Protein AF-A0A1Z5J9U9-F1 (afdb_monomer)

Nearest PDB structures (foldseek):
  8eat-assembly1_o  TM=3.155E-01  e=7.086E+00  Saccharomyces cerevisiae

Radius of gyration: 25.16 Å; Cα contacts (8 Å, |Δi|>4): 214; chains: 1; bounding box: 73×65×60 Å

Foldseek 3Di:
DDDDDDDDPDPPPVVQPPLQVVVQCPQVVHQDPVNVVLVVLVVVCVPVVNVVVLVVLVVLLVVLVVVLVCLVVVVDPPDPPDSDDPVSQVSNLVSVLSNLVSLLVLLVSQVSLLVLLLCQLVVVPPVPADLDQQADSRNHGHFADLLSNQDSVLNNLLSVLSVQLNVLSVQLNVLCVVQVGSVSCPDPPNVVSNVVSVVSNVVSNVVSVVSVVVRSVVVCVVPPPRYDDDPVVVVVVVVVVVCCVPVNPPPPVVVCVVVVVVVVVVPPDPVVPPPVPDDSNPDPDPPCPVSND

Sequence (293 aa):
MTQPPEEPETLSSEIASQDDGDSFNKLIPPVSRGEQFRDALLRHLDHPFFQILGIVVIFLVIIDGAFFFFLLVGWHGMCQPRMDCEPRNWWYNASIQILNVLFTYMALVSMPWRSTHFLHITKASCPYRRNAVGHDLYGIPVTNDAWFHIPLPKRLGIILLLLLNCVTQFANQITRIVYHSFEQQNTVPGNIWTNVFFAASFVAAGMAGAWLAYEVHLLRRAHPGQFGPGPKEICYQMYDDYLARYFGERTHPEILDVQEENRARRNSIDPTRDPERRSILPVERTSMRMFAM

pLDDT: mean 81.4, std 20.06, range [31.86, 98.44]

Structure (mmCIF, N/CA/C/O backbone):
data_AF-A0A1Z5J9U9-F1
#
_entry.id   AF-A0A1Z5J9U9-F1
#
loop_
_atom_site.group_PDB
_atom_site.id
_atom_site.type_symbol
_atom_site.label_atom_id
_atom_site.label_alt_id
_atom_site.label_comp_id
_atom_site.label_asym_id
_atom_site.label_entity_id
_atom_site.label_seq_id
_atom_site.pdbx_PDB_ins_code
_atom_site.Cartn_x
_atom_site.Cartn_y
_atom_site.Cartn_z
_atom_site.occupancy
_atom_site.B_iso_or_equiv
_atom_site.auth_seq_id
_atom_site.auth_comp_id
_atom_site.auth_asym_id
_atom_site.auth_atom_id
_atom_site.pdbx_PDB_model_num
ATOM 1 N N . MET A 1 1 ? -44.156 -49.699 13.878 1.00 46.62 1 MET A N 1
ATOM 2 C CA . MET A 1 1 ? -43.984 -48.580 12.930 1.00 46.62 1 MET A CA 1
ATOM 3 C C . MET A 1 1 ? -43.632 -47.362 13.758 1.00 46.62 1 MET A C 1
ATOM 5 O O . MET A 1 1 ? -44.509 -46.772 14.367 1.00 46.62 1 MET A O 1
ATOM 9 N N . THR A 1 2 ? -42.339 -47.107 13.912 1.00 48.31 2 THR A N 1
ATOM 10 C CA . THR A 1 2 ? -41.783 -46.008 14.706 1.00 48.31 2 THR A CA 1
ATOM 11 C C . THR A 1 2 ? -41.521 -44.837 13.769 1.00 48.31 2 THR A C 1
ATOM 13 O O . THR A 1 2 ? -40.760 -44.970 12.814 1.00 48.31 2 THR A O 1
ATOM 16 N N . GLN A 1 3 ? -42.216 -43.727 14.006 1.00 47.56 3 GLN A N 1
ATOM 17 C CA . GLN A 1 3 ? -42.024 -42.470 13.287 1.00 47.56 3 GLN A CA 1
ATOM 18 C C . GLN A 1 3 ? -40.630 -41.905 13.620 1.00 47.56 3 GLN A C 1
ATOM 20 O O . GLN A 1 3 ? -40.249 -41.935 14.794 1.00 47.56 3 GLN A O 1
ATOM 25 N N . PRO A 1 4 ? -39.851 -41.433 12.631 1.00 55.38 4 PRO A N 1
ATOM 26 C CA . PRO A 1 4 ? -38.593 -40.746 12.898 1.00 55.38 4 PRO A CA 1
ATOM 27 C C . PRO A 1 4 ? -38.864 -39.360 13.515 1.00 55.38 4 PRO A C 1
ATOM 29 O O . PRO A 1 4 ? -39.920 -38.781 13.250 1.00 55.38 4 PRO A O 1
ATOM 32 N N . PRO A 1 5 ? -37.946 -38.837 14.348 1.00 56.75 5 PRO A N 1
ATOM 33 C CA . PRO A 1 5 ? -38.095 -37.525 14.967 1.00 56.75 5 PRO A CA 1
ATOM 34 C C . PRO A 1 5 ? -37.973 -36.416 13.915 1.00 56.75 5 PRO A C 1
ATOM 36 O O . PRO A 1 5 ? -37.074 -36.453 13.077 1.00 56.75 5 PRO A O 1
ATOM 39 N N . GLU A 1 6 ? -38.886 -35.445 13.972 1.00 59.69 6 GLU A N 1
ATOM 40 C CA . GLU A 1 6 ? -38.830 -34.211 13.185 1.00 59.69 6 GLU A CA 1
ATOM 41 C C . GLU A 1 6 ? -37.577 -33.409 13.563 1.00 59.69 6 GLU A C 1
ATOM 43 O O . GLU A 1 6 ? -37.343 -33.105 14.736 1.00 59.69 6 GLU A O 1
ATOM 48 N N . GLU A 1 7 ? -36.754 -33.089 12.563 1.00 52.56 7 GLU A N 1
ATOM 49 C CA . GLU A 1 7 ? -35.646 -32.149 12.712 1.00 52.56 7 GLU A CA 1
ATOM 50 C C . GLU A 1 7 ? -36.205 -30.729 12.903 1.00 52.56 7 GLU A C 1
ATOM 52 O O . GLU A 1 7 ? -37.101 -30.325 12.158 1.00 52.56 7 GLU A O 1
ATOM 57 N N . PRO A 1 8 ? -35.702 -29.948 13.877 1.00 52.97 8 PRO A N 1
ATOM 58 C CA . PRO A 1 8 ? -36.160 -28.584 14.080 1.00 52.97 8 PRO A CA 1
ATOM 59 C C . PRO A 1 8 ? -35.753 -27.710 12.891 1.00 52.97 8 PRO A C 1
ATOM 61 O O . PRO A 1 8 ? -34.567 -27.508 12.620 1.00 52.97 8 PRO A O 1
ATOM 64 N N . GLU A 1 9 ? -36.765 -27.180 12.203 1.00 51.38 9 GLU A N 1
ATOM 65 C CA . GLU A 1 9 ? -36.615 -26.190 11.147 1.00 51.38 9 GLU A CA 1
ATOM 66 C C . GLU A 1 9 ? -35.783 -24.996 11.638 1.00 51.38 9 GLU A C 1
ATOM 68 O O . GLU A 1 9 ? -36.065 -24.336 12.639 1.00 51.38 9 GLU A O 1
ATOM 73 N N . THR A 1 10 ? -34.720 -24.760 10.883 1.00 48.25 10 THR A N 1
ATOM 74 C CA . THR A 1 10 ? -33.833 -23.601 10.806 1.00 48.25 10 THR A CA 1
ATOM 75 C C . THR A 1 10 ? -34.474 -22.250 11.174 1.00 48.25 10 THR A C 1
ATOM 77 O O . THR A 1 10 ? -34.821 -21.463 10.300 1.00 48.25 10 THR A O 1
ATOM 80 N N . LEU A 1 11 ? -34.520 -21.923 12.469 1.00 42.97 11 LEU A N 1
ATOM 81 C CA . LEU A 1 11 ? -34.828 -20.583 13.005 1.00 42.97 11 LEU A CA 1
ATOM 82 C C . LEU A 1 11 ? -33.557 -19.724 13.210 1.00 42.97 11 LEU A C 1
ATOM 84 O O . LEU A 1 11 ? -33.525 -18.796 14.015 1.00 42.97 11 LEU A O 1
ATOM 88 N N . SER A 1 12 ? -32.461 -20.067 12.531 1.00 48.00 12 SER A N 1
ATOM 89 C CA . SER A 1 12 ? -31.137 -19.467 12.769 1.00 48.00 12 SER A CA 1
ATOM 90 C C . SER A 1 12 ? -30.736 -18.429 11.719 1.00 48.00 12 SER A C 1
ATOM 92 O O . SER A 1 12 ? -29.758 -17.712 11.924 1.00 48.00 12 SER A O 1
ATOM 94 N N . SER A 1 13 ? -31.452 -18.350 10.593 1.00 44.41 13 SER A N 1
ATOM 95 C CA . SER A 1 13 ? -31.041 -17.554 9.427 1.00 44.41 13 SER A CA 1
ATOM 96 C C . SER A 1 13 ? -31.733 -16.189 9.316 1.00 44.41 13 SER A C 1
ATOM 98 O O . SER A 1 13 ? -31.141 -15.278 8.746 1.00 44.41 13 SER A O 1
ATOM 100 N N . GLU A 1 14 ? -32.912 -15.986 9.915 1.00 39.22 14 GLU A N 1
ATOM 101 C CA . GLU A 1 14 ? -33.634 -14.698 9.838 1.00 39.22 14 GLU A CA 1
ATOM 102 C C . GLU A 1 14 ? -33.242 -13.671 10.916 1.00 39.22 14 GLU A C 1
ATOM 104 O O . GLU A 1 14 ? -33.473 -12.477 10.743 1.00 39.22 14 GLU A O 1
ATOM 109 N N . ILE A 1 15 ? -32.573 -14.077 12.001 1.00 42.94 15 ILE A N 1
ATOM 110 C CA . ILE A 1 15 ? -32.187 -13.155 13.093 1.00 42.94 15 ILE A CA 1
ATOM 111 C C . ILE A 1 15 ? -30.864 -12.416 12.787 1.00 42.94 15 ILE A C 1
ATOM 113 O O . ILE A 1 15 ? -30.511 -11.444 13.449 1.00 42.94 15 ILE A O 1
ATOM 117 N N . ALA A 1 16 ? -30.116 -12.831 11.762 1.00 40.94 16 ALA A N 1
ATOM 118 C CA . ALA A 1 16 ? -28.786 -12.290 11.467 1.00 40.94 16 ALA A CA 1
ATOM 119 C C . ALA A 1 16 ? -28.770 -11.095 10.491 1.00 40.94 16 ALA A C 1
ATOM 121 O O . ALA A 1 16 ? -27.694 -10.662 10.105 1.00 40.94 16 ALA A O 1
ATOM 122 N N . SER A 1 17 ? -29.908 -10.533 10.076 1.00 45.28 17 SER A N 1
ATOM 123 C CA . SER A 1 17 ? -29.911 -9.378 9.153 1.00 45.28 17 SER A CA 1
ATOM 124 C C . SER A 1 17 ? -30.697 -8.159 9.637 1.00 45.28 17 SER A C 1
ATOM 126 O O . SER A 1 17 ? -30.752 -7.159 8.923 1.00 45.28 17 SER A O 1
ATOM 128 N N . GLN A 1 18 ? -31.308 -8.216 10.825 1.00 37.81 18 GLN A N 1
ATOM 129 C CA . GLN A 1 18 ? -32.211 -7.163 11.309 1.00 37.81 18 GLN A CA 1
ATOM 130 C C . GLN A 1 18 ? -31.589 -6.181 12.319 1.00 37.81 18 GLN A C 1
ATOM 132 O O . GLN A 1 18 ? -32.159 -5.112 12.522 1.00 37.81 18 GLN A O 1
ATOM 137 N N . ASP A 1 19 ? -30.424 -6.480 12.904 1.00 48.09 19 ASP A N 1
ATOM 138 C CA . ASP A 1 19 ? -29.864 -5.686 14.018 1.00 48.09 19 ASP A CA 1
ATOM 139 C C . ASP A 1 19 ? -28.877 -4.574 13.580 1.00 48.09 19 ASP A C 1
ATOM 141 O O . ASP A 1 19 ? -28.672 -3.577 14.275 1.00 48.09 19 ASP A O 1
ATOM 145 N N . ASP A 1 20 ? -28.315 -4.663 12.370 1.00 51.44 20 ASP A N 1
ATOM 146 C CA . ASP A 1 20 ? -27.278 -3.718 11.923 1.00 51.44 20 ASP A CA 1
ATOM 147 C C . ASP A 1 20 ? -27.841 -2.338 11.571 1.00 51.44 20 ASP A C 1
ATOM 149 O O . ASP A 1 20 ? -27.257 -1.305 11.901 1.00 51.44 20 ASP A O 1
ATOM 153 N N . GLY A 1 21 ? -28.992 -2.299 10.894 1.00 50.31 21 GLY A N 1
ATOM 154 C CA . GLY A 1 21 ? -29.603 -1.046 10.442 1.00 50.31 21 GLY A CA 1
ATOM 155 C C . GLY A 1 21 ? -30.108 -0.177 11.596 1.00 50.31 21 GLY A C 1
ATOM 156 O O . GLY A 1 21 ? -30.059 1.053 11.522 1.00 50.31 21 GLY A O 1
ATOM 157 N N . ASP A 1 22 ? -30.547 -0.810 12.683 1.00 52.06 22 ASP A N 1
ATOM 158 C CA . ASP A 1 22 ? -31.142 -0.129 13.831 1.00 52.06 22 ASP A CA 1
ATOM 159 C C . ASP A 1 22 ? -30.076 0.467 14.772 1.00 52.06 22 ASP A C 1
ATOM 161 O O . ASP A 1 22 ? -30.309 1.481 15.433 1.00 52.06 22 ASP A O 1
ATOM 165 N N . SER A 1 23 ? -28.867 -0.103 14.770 1.00 58.62 23 SER A N 1
ATOM 166 C CA . SER A 1 23 ? -27.680 0.392 15.482 1.00 58.62 23 SER A CA 1
ATOM 167 C C . SER A 1 23 ? -27.125 1.699 14.894 1.00 58.62 23 SER A C 1
ATOM 169 O O . SER A 1 23 ? -26.906 2.671 15.623 1.00 58.62 23 SER A O 1
ATOM 171 N N . PHE A 1 24 ? -26.970 1.790 13.565 1.00 59.03 24 PHE A N 1
ATOM 172 C CA . PHE A 1 24 ? -26.433 3.001 12.919 1.00 59.03 24 PHE A CA 1
ATOM 173 C C . PHE A 1 24 ? -27.387 4.199 12.980 1.00 59.03 24 PHE A C 1
ATOM 175 O O . PHE A 1 24 ? -26.931 5.339 13.095 1.00 59.03 24 PHE A O 1
ATOM 182 N N . ASN A 1 25 ? -28.701 3.957 12.958 1.0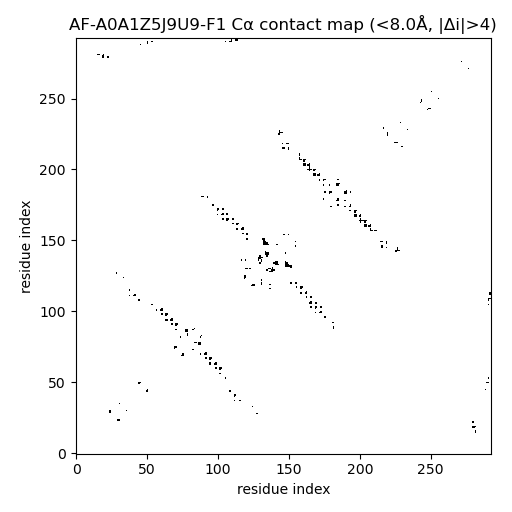0 59.09 25 ASN A N 1
ATOM 183 C CA . ASN A 1 25 ? -29.714 5.007 13.110 1.00 59.09 25 ASN A CA 1
ATOM 184 C C . ASN A 1 25 ? -29.755 5.602 14.529 1.00 59.09 25 ASN A C 1
ATOM 186 O O . ASN A 1 25 ? -30.278 6.700 14.713 1.00 59.09 25 ASN A O 1
ATOM 190 N N . LYS A 1 26 ? -29.164 4.921 15.521 1.00 69.94 26 LYS A N 1
ATOM 191 C CA . LYS A 1 26 ? -29.042 5.395 16.911 1.00 69.94 26 LYS A CA 1
ATOM 192 C C . LYS A 1 26 ? -27.764 6.202 17.167 1.00 69.94 26 LYS A C 1
ATOM 194 O O . LYS A 1 26 ? -27.598 6.734 18.264 1.00 69.94 26 LYS A O 1
ATOM 199 N N . LEU A 1 27 ? -26.863 6.328 16.186 1.00 78.19 27 LEU A N 1
ATOM 200 C CA . LEU A 1 27 ? -25.668 7.160 16.335 1.00 78.19 27 LEU A CA 1
ATOM 201 C C . LEU A 1 27 ? -26.048 8.641 16.426 1.00 78.19 27 LEU A C 1
ATOM 203 O O . LEU A 1 27 ? -26.768 9.171 15.581 1.00 78.19 27 LEU A O 1
ATOM 207 N N . ILE A 1 28 ? -25.508 9.331 17.430 1.00 75.94 28 ILE A N 1
ATOM 208 C CA . ILE A 1 28 ? -25.675 10.775 17.619 1.00 75.94 28 ILE A CA 1
ATOM 209 C C . ILE A 1 28 ? -24.298 11.439 17.464 1.00 75.94 28 ILE A C 1
ATOM 211 O O . ILE A 1 28 ? -23.398 11.138 18.252 1.00 75.94 28 ILE A O 1
ATOM 215 N N . PRO A 1 29 ? -24.093 12.331 16.471 1.00 82.81 29 PRO A N 1
ATOM 216 C CA . PRO A 1 29 ? -25.017 12.694 15.386 1.00 82.81 29 PRO A CA 1
ATOM 217 C C . PRO A 1 29 ? -25.228 11.544 14.375 1.00 82.81 29 PRO A C 1
ATOM 219 O O . PRO A 1 29 ? -24.390 10.636 14.313 1.00 82.81 29 PRO A O 1
ATOM 222 N N . PRO A 1 30 ? -26.296 11.585 13.554 1.00 85.44 30 PRO A N 1
ATOM 223 C CA . PRO A 1 30 ? -26.544 10.566 12.533 1.00 85.44 30 PRO A CA 1
ATOM 224 C C . PRO A 1 30 ? -25.393 10.483 11.523 1.00 85.44 30 PRO A C 1
ATOM 226 O O . PRO A 1 30 ? -24.571 11.396 11.407 1.00 85.44 30 PRO A O 1
ATOM 229 N N . VAL A 1 31 ? -25.319 9.368 10.797 1.00 86.25 31 VAL A N 1
ATOM 230 C CA . VAL A 1 31 ? -24.271 9.129 9.795 1.00 86.25 31 VAL A CA 1
ATOM 231 C C . VAL A 1 31 ? -24.352 10.178 8.683 1.00 86.25 31 VAL A C 1
ATOM 233 O O . VAL A 1 31 ? -25.375 10.328 8.012 1.00 86.25 31 VAL A O 1
ATOM 236 N N . SER A 1 32 ? -23.260 10.908 8.476 1.00 89.19 32 SER A N 1
ATOM 237 C CA . SER A 1 32 ? -23.153 11.942 7.447 1.00 89.19 32 SER A CA 1
ATOM 238 C C . SER A 1 32 ? -23.113 11.343 6.036 1.00 89.19 32 SER A C 1
ATOM 240 O O . SER A 1 32 ? -22.710 10.199 5.835 1.00 89.19 32 SER A O 1
ATOM 242 N N . ARG A 1 33 ? -23.456 12.141 5.014 1.00 90.31 33 ARG A N 1
ATOM 243 C CA . ARG A 1 33 ? -23.347 11.711 3.604 1.00 90.31 33 ARG A CA 1
ATOM 244 C C . ARG A 1 33 ? -21.921 11.303 3.215 1.00 90.31 33 ARG A C 1
ATOM 246 O O . ARG A 1 33 ? -21.748 10.398 2.407 1.00 90.31 33 ARG A O 1
ATOM 253 N N . GLY A 1 34 ? -20.912 11.961 3.792 1.00 90.25 34 GLY A N 1
ATOM 254 C CA . GLY A 1 34 ? -19.505 11.623 3.569 1.00 90.25 34 GLY A CA 1
ATOM 255 C C . GLY A 1 34 ? -19.137 10.255 4.145 1.00 90.25 34 GLY A C 1
ATOM 256 O O . GLY A 1 34 ? -18.486 9.468 3.463 1.00 90.25 34 GLY A O 1
ATOM 257 N N . GLU A 1 35 ? -19.609 9.943 5.356 1.00 89.06 35 GLU A N 1
ATOM 258 C CA . GLU A 1 35 ? -19.468 8.608 5.952 1.00 89.06 35 GLU A CA 1
ATOM 259 C C . GLU A 1 35 ? -20.183 7.555 5.090 1.00 89.06 35 GLU A C 1
ATOM 261 O O . GLU A 1 35 ? -19.553 6.579 4.704 1.00 89.06 35 GLU A O 1
ATOM 266 N N . GLN A 1 36 ? -21.426 7.802 4.656 1.00 90.44 36 GLN A N 1
ATOM 267 C CA . GLN A 1 36 ? -22.161 6.875 3.780 1.00 90.44 36 GLN A CA 1
ATOM 268 C C . GLN A 1 36 ? -21.429 6.599 2.458 1.00 90.44 36 GLN A C 1
ATOM 270 O O . GLN A 1 36 ? -21.334 5.448 2.034 1.00 90.44 36 GLN A O 1
ATOM 275 N N . PHE A 1 37 ? -20.895 7.638 1.807 1.00 92.44 37 PHE A N 1
ATOM 276 C CA . PHE A 1 37 ? -20.117 7.485 0.575 1.00 92.44 37 PHE A CA 1
ATOM 277 C C . PHE A 1 37 ? -18.836 6.682 0.811 1.00 92.44 37 PHE A C 1
ATOM 279 O O . PHE A 1 37 ? -18.540 5.757 0.056 1.00 92.44 37 PHE A O 1
ATOM 286 N N . ARG A 1 38 ? -18.098 7.001 1.881 1.00 92.62 38 ARG A N 1
ATOM 287 C CA . ARG A 1 38 ? -16.923 6.237 2.308 1.00 92.62 38 ARG A CA 1
ATOM 288 C C . ARG A 1 38 ? -17.276 4.766 2.490 1.00 92.62 38 ARG A C 1
ATOM 290 O O . ARG A 1 38 ? -16.568 3.911 1.972 1.00 92.62 38 ARG A O 1
ATOM 297 N N . ASP A 1 39 ? -18.341 4.466 3.221 1.00 90.81 39 ASP A N 1
ATOM 298 C CA . ASP A 1 39 ? -18.716 3.089 3.534 1.00 90.81 39 ASP A CA 1
ATOM 299 C C . ASP A 1 39 ? -19.165 2.341 2.284 1.00 90.81 39 ASP A C 1
ATOM 301 O O . ASP A 1 39 ? -18.815 1.177 2.113 1.00 90.81 39 ASP A O 1
ATOM 305 N N . ALA A 1 40 ? -19.887 3.008 1.381 1.00 92.06 40 ALA A N 1
ATOM 306 C CA . ALA A 1 40 ? -20.245 2.452 0.082 1.00 92.06 40 ALA A CA 1
ATOM 307 C C . ALA A 1 40 ? -18.996 2.124 -0.749 1.00 92.06 40 ALA A C 1
ATOM 309 O O . ALA A 1 40 ? -18.907 1.033 -1.308 1.00 92.06 40 ALA A O 1
ATOM 310 N N . LEU A 1 41 ? -18.012 3.027 -0.781 1.00 92.94 41 LEU A N 1
ATOM 311 C CA . LEU A 1 41 ? -16.751 2.826 -1.490 1.00 92.94 41 LEU A CA 1
ATOM 312 C C . LEU A 1 41 ? -15.925 1.687 -0.877 1.00 92.94 41 LEU A C 1
ATOM 314 O O . LEU A 1 41 ? -15.493 0.792 -1.597 1.00 92.94 41 LEU A O 1
ATOM 318 N N . LEU A 1 42 ? -15.744 1.671 0.446 1.00 91.19 42 LEU A N 1
ATOM 319 C CA . LEU A 1 42 ? -15.014 0.603 1.135 1.00 91.19 42 LEU A CA 1
ATOM 320 C C . LEU A 1 42 ? -15.729 -0.745 1.001 1.00 91.19 42 LEU A C 1
ATOM 322 O O . LEU A 1 42 ? -15.077 -1.756 0.772 1.00 91.19 42 LEU A O 1
ATOM 326 N N . ARG A 1 43 ? -17.065 -0.772 1.067 1.00 90.81 43 ARG A N 1
ATOM 327 C CA . ARG A 1 43 ? -17.860 -1.988 0.844 1.00 90.81 43 ARG A CA 1
ATOM 328 C C . ARG A 1 43 ? -17.737 -2.488 -0.592 1.00 90.81 43 ARG A C 1
ATOM 330 O O . ARG A 1 43 ? -17.680 -3.695 -0.802 1.00 90.81 43 ARG A O 1
ATOM 337 N N . HIS A 1 44 ? -17.684 -1.580 -1.564 1.00 92.31 44 HIS A N 1
ATOM 338 C CA . HIS A 1 44 ? -17.447 -1.936 -2.958 1.00 92.31 44 HIS A CA 1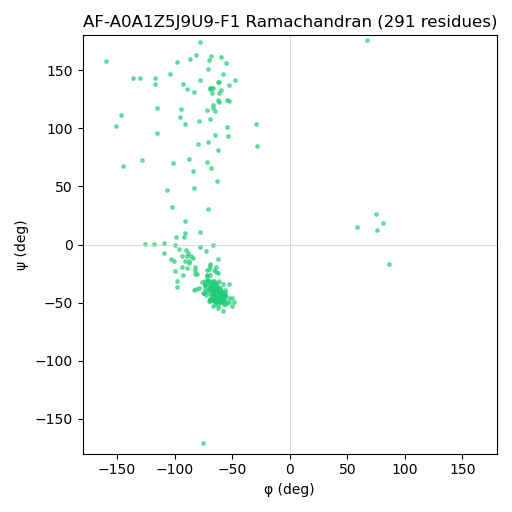
ATOM 339 C C . HIS A 1 44 ? -16.067 -2.582 -3.139 1.00 92.31 44 HIS A C 1
ATOM 341 O O . HIS A 1 44 ? -15.971 -3.626 -3.775 1.00 92.31 44 HIS A O 1
ATOM 347 N N . LEU A 1 45 ? -15.021 -2.023 -2.522 1.00 90.06 45 LEU A N 1
ATOM 348 C CA . LEU A 1 45 ? -13.657 -2.569 -2.570 1.00 90.06 45 LEU A CA 1
ATOM 349 C C . LEU A 1 45 ? -13.480 -3.857 -1.743 1.00 90.06 45 LEU A C 1
ATOM 351 O O . LEU A 1 45 ? -12.643 -4.694 -2.070 1.00 90.06 45 LEU A O 1
ATOM 355 N N . ASP A 1 46 ? -14.298 -4.059 -0.709 1.00 89.19 46 ASP A N 1
ATOM 356 C CA . ASP A 1 46 ? -14.370 -5.310 0.059 1.00 89.19 46 ASP A CA 1
ATOM 357 C C . ASP A 1 46 ? -15.064 -6.450 -0.725 1.00 89.19 46 ASP A C 1
ATOM 359 O O . ASP A 1 46 ? -15.101 -7.585 -0.247 1.00 89.19 46 ASP A O 1
ATOM 363 N N . HIS A 1 47 ? -15.613 -6.196 -1.921 1.00 89.50 47 HIS A N 1
ATOM 364 C CA . HIS A 1 47 ? -16.273 -7.230 -2.721 1.00 89.50 47 HIS A CA 1
ATOM 365 C C . HIS A 1 47 ? -15.283 -8.350 -3.119 1.00 89.50 47 HIS A C 1
ATOM 367 O O . HIS A 1 47 ? -14.156 -8.043 -3.526 1.00 89.50 47 HIS A O 1
ATOM 373 N N . PRO A 1 48 ? -15.682 -9.642 -3.098 1.00 91.38 48 PRO A N 1
ATOM 374 C CA . PRO A 1 48 ? -14.790 -10.773 -3.392 1.00 91.38 48 PRO A CA 1
ATOM 375 C C . PRO A 1 48 ? -14.036 -10.653 -4.719 1.00 91.38 48 PRO A C 1
ATOM 377 O O . PRO A 1 48 ? -12.880 -11.053 -4.816 1.00 91.38 48 PRO A O 1
ATOM 380 N N . PHE A 1 49 ? -14.668 -10.042 -5.724 1.00 93.88 49 PHE A N 1
ATOM 381 C CA . PHE A 1 49 ? -14.033 -9.730 -7.006 1.00 93.88 49 PHE A CA 1
ATOM 382 C C . PHE A 1 49 ? -12.722 -8.943 -6.844 1.00 93.88 49 PHE A C 1
ATOM 384 O O . PHE A 1 49 ? -11.706 -9.346 -7.402 1.00 93.88 49 PHE A O 1
ATOM 391 N N . PHE A 1 50 ? -12.716 -7.859 -6.060 1.00 91.81 50 PHE A N 1
ATOM 392 C CA . PHE A 1 50 ? -11.516 -7.041 -5.859 1.00 91.81 50 PHE A CA 1
ATOM 393 C C . PHE A 1 50 ? -10.462 -7.757 -5.015 1.00 91.81 50 PHE A C 1
ATOM 395 O O . PHE A 1 50 ? -9.274 -7.555 -5.245 1.00 91.81 50 PHE A O 1
ATOM 402 N N . GLN A 1 51 ? -10.876 -8.629 -4.092 1.00 89.50 51 GLN A N 1
ATOM 403 C CA . GLN A 1 51 ? -9.949 -9.460 -3.318 1.00 89.50 51 GLN A CA 1
ATOM 404 C C . GLN A 1 51 ? -9.232 -10.475 -4.219 1.00 89.50 51 GLN A C 1
ATOM 406 O O . GLN A 1 51 ? -8.007 -10.572 -4.184 1.00 89.50 51 GLN A O 1
ATOM 411 N N . ILE A 1 52 ? -9.974 -11.176 -5.085 1.00 92.69 52 ILE A N 1
ATOM 412 C CA . ILE A 1 52 ? -9.408 -12.102 -6.079 1.00 92.69 52 ILE A CA 1
ATOM 413 C C . ILE A 1 52 ? -8.502 -11.344 -7.048 1.00 92.69 52 ILE A C 1
ATOM 415 O O . ILE A 1 52 ? -7.376 -11.767 -7.295 1.00 92.69 52 ILE A O 1
ATOM 419 N N . LEU A 1 53 ? -8.966 -10.205 -7.566 1.00 95.19 53 LEU A N 1
ATOM 420 C CA . LEU A 1 53 ? -8.176 -9.367 -8.462 1.00 95.19 53 LEU A CA 1
ATOM 421 C C . LEU A 1 53 ? -6.884 -8.894 -7.788 1.00 95.19 53 LEU A C 1
ATOM 423 O O . LEU A 1 53 ? -5.827 -8.924 -8.406 1.00 95.19 53 LEU A O 1
ATOM 427 N N . GLY A 1 54 ? -6.941 -8.517 -6.513 1.00 92.81 54 GLY A N 1
ATOM 428 C CA . GLY A 1 54 ? -5.758 -8.173 -5.738 1.00 92.81 54 GLY A CA 1
ATOM 429 C C . GLY A 1 54 ? -4.780 -9.345 -5.602 1.00 92.81 54 GLY A C 1
ATOM 430 O O . GLY A 1 54 ? -3.582 -9.156 -5.798 1.00 92.81 54 GLY A O 1
ATOM 431 N N . ILE A 1 55 ? -5.263 -10.564 -5.336 1.00 93.44 55 ILE A N 1
ATOM 432 C CA . ILE A 1 55 ? -4.417 -11.773 -5.303 1.00 93.44 55 ILE A CA 1
ATOM 433 C C . ILE A 1 55 ? -3.748 -11.995 -6.666 1.00 93.44 55 ILE A C 1
ATOM 435 O O . ILE A 1 55 ? -2.541 -12.225 -6.730 1.00 93.44 55 ILE A O 1
ATOM 439 N N . VAL A 1 56 ? -4.505 -11.877 -7.761 1.00 96.62 56 VAL A N 1
ATOM 440 C CA . VAL A 1 56 ? -3.969 -11.970 -9.129 1.00 96.62 56 VAL A CA 1
ATOM 441 C C . VAL A 1 56 ? -2.883 -10.919 -9.358 1.00 96.62 56 VAL A C 1
ATOM 443 O O . VAL A 1 56 ? -1.815 -11.250 -9.864 1.00 96.62 56 VAL A O 1
ATOM 446 N N . VAL A 1 57 ? -3.109 -9.674 -8.935 1.00 96.69 57 VAL A N 1
ATOM 447 C CA . VAL A 1 57 ? -2.117 -8.595 -9.041 1.00 96.69 57 VAL A CA 1
ATOM 448 C C . VAL A 1 57 ? -0.845 -8.920 -8.260 1.00 96.69 57 VAL A C 1
ATOM 450 O O . VAL A 1 57 ? 0.239 -8.724 -8.801 1.00 96.69 57 VAL A O 1
ATOM 453 N N . ILE A 1 58 ? -0.942 -9.470 -7.045 1.00 95.44 58 ILE A N 1
ATOM 454 C CA . ILE A 1 58 ? 0.236 -9.909 -6.277 1.00 95.44 58 ILE A CA 1
ATOM 455 C C . ILE A 1 58 ? 1.028 -10.968 -7.055 1.00 95.44 58 ILE A C 1
ATOM 457 O O . ILE A 1 58 ? 2.248 -10.854 -7.168 1.00 95.44 58 ILE A O 1
ATOM 461 N N . PHE A 1 59 ? 0.360 -11.968 -7.640 1.00 97.19 59 PHE A N 1
ATOM 462 C CA . PHE A 1 59 ? 1.039 -12.970 -8.469 1.00 97.19 59 PHE A CA 1
ATOM 463 C C . PHE A 1 59 ? 1.720 -12.351 -9.691 1.00 97.19 59 PHE A C 1
ATOM 465 O O . PHE A 1 59 ? 2.863 -12.696 -9.985 1.00 97.19 59 PHE A O 1
ATOM 472 N N . LEU A 1 60 ? 1.060 -11.410 -10.372 1.00 97.88 60 LEU A N 1
ATOM 473 C CA . LEU A 1 60 ? 1.649 -10.697 -11.508 1.00 97.88 60 LEU A CA 1
ATOM 474 C C . LEU A 1 60 ? 2.882 -9.888 -11.093 1.00 97.88 60 LEU A C 1
ATOM 476 O O . LEU A 1 60 ? 3.891 -9.948 -11.787 1.00 97.88 60 LEU A O 1
ATOM 480 N N . VAL A 1 61 ? 2.843 -9.204 -9.944 1.00 97.00 61 VAL A N 1
ATOM 481 C CA . VAL A 1 61 ? 4.000 -8.475 -9.394 1.00 97.00 61 VAL A CA 1
ATOM 482 C C . VAL A 1 61 ? 5.167 -9.421 -9.115 1.00 97.00 61 VAL A C 1
ATOM 484 O O . VAL A 1 61 ? 6.307 -9.079 -9.413 1.00 97.00 61 VAL A O 1
ATOM 487 N N . ILE A 1 62 ? 4.909 -10.611 -8.566 1.00 97.06 62 ILE A N 1
ATOM 488 C CA . ILE A 1 62 ? 5.962 -11.599 -8.285 1.00 97.06 62 ILE A CA 1
ATOM 489 C C . ILE A 1 62 ? 6.574 -12.128 -9.588 1.00 97.06 62 ILE A C 1
ATOM 491 O O . ILE A 1 62 ? 7.798 -12.182 -9.707 1.00 97.06 62 ILE A O 1
ATOM 495 N N . ILE A 1 63 ? 5.743 -12.504 -10.565 1.00 97.62 63 ILE A N 1
ATOM 496 C CA . ILE A 1 63 ? 6.197 -13.058 -11.850 1.00 97.62 63 ILE A CA 1
ATOM 497 C C . ILE A 1 63 ? 6.995 -12.012 -12.635 1.00 97.62 63 ILE A C 1
ATOM 499 O O . ILE A 1 63 ? 8.120 -12.282 -13.055 1.00 97.62 63 ILE A O 1
ATOM 503 N N . ASP A 1 64 ? 6.436 -10.815 -12.807 1.00 97.94 64 ASP A N 1
ATOM 504 C CA . ASP A 1 64 ? 7.082 -9.731 -13.546 1.00 97.94 64 ASP A CA 1
ATOM 505 C C . ASP A 1 64 ? 8.298 -9.180 -12.789 1.00 97.94 64 ASP A C 1
ATOM 507 O O . ASP A 1 64 ? 9.325 -8.900 -13.391 1.00 97.94 64 ASP A O 1
ATOM 511 N N . GLY A 1 65 ? 8.256 -9.134 -11.454 1.00 96.19 65 GLY A N 1
ATOM 512 C CA . GLY A 1 65 ? 9.402 -8.763 -10.623 1.00 96.19 65 GLY A CA 1
ATOM 513 C C . GLY A 1 65 ? 10.568 -9.748 -10.740 1.00 96.19 65 GLY A C 1
ATOM 514 O O . GLY A 1 65 ? 11.724 -9.332 -10.829 1.00 96.19 65 GLY A O 1
ATOM 515 N N . ALA A 1 66 ? 10.284 -11.052 -10.797 1.00 96.38 66 ALA A N 1
ATOM 516 C CA . ALA A 1 66 ? 11.300 -12.069 -11.059 1.00 96.38 66 ALA A CA 1
ATOM 517 C C . ALA A 1 66 ? 11.874 -11.934 -12.479 1.00 96.38 66 ALA A C 1
ATOM 519 O O . ALA A 1 66 ? 13.091 -11.977 -12.660 1.00 96.38 66 ALA A O 1
ATOM 520 N N . PHE A 1 67 ? 11.015 -11.712 -13.478 1.00 96.56 67 PHE A N 1
ATOM 521 C CA . PHE A 1 67 ? 11.437 -11.457 -14.855 1.00 96.56 67 PHE A CA 1
ATOM 522 C C . PHE A 1 67 ? 12.330 -10.212 -14.961 1.00 96.56 67 PHE A C 1
ATOM 524 O O . PHE A 1 67 ? 13.441 -10.295 -15.487 1.00 96.56 67 PHE A O 1
ATOM 531 N N . PHE A 1 68 ? 11.906 -9.092 -14.374 1.00 94.38 68 PHE A N 1
ATOM 532 C CA . PHE A 1 68 ? 12.680 -7.859 -14.251 1.00 94.38 68 PHE A CA 1
ATOM 533 C C . PHE A 1 68 ? 14.059 -8.106 -13.630 1.00 94.38 68 PHE A C 1
ATOM 535 O O . PHE A 1 68 ? 15.075 -7.638 -14.147 1.00 94.38 68 PHE A O 1
ATOM 542 N N . PHE A 1 69 ? 14.114 -8.880 -12.543 1.00 93.88 69 PHE A N 1
ATOM 543 C CA . PHE A 1 69 ? 15.368 -9.220 -11.877 1.00 93.88 69 PHE A CA 1
ATOM 544 C C . PHE A 1 69 ? 16.316 -10.006 -12.793 1.00 93.88 69 PHE A C 1
ATOM 546 O O . PHE A 1 69 ? 17.501 -9.673 -12.872 1.00 93.88 69 PHE A O 1
ATOM 553 N N . PHE A 1 70 ? 15.812 -10.992 -13.544 1.00 93.38 70 PHE A N 1
ATOM 554 C CA . PHE A 1 70 ? 16.628 -11.714 -14.527 1.00 93.38 70 PHE A CA 1
ATOM 555 C C . PHE A 1 70 ? 17.182 -10.782 -15.610 1.00 93.38 70 PHE A C 1
ATOM 557 O O . PHE A 1 70 ? 18.361 -10.895 -15.960 1.00 93.38 70 PHE A O 1
ATOM 564 N N . LEU A 1 71 ? 16.377 -9.827 -16.096 1.00 91.62 71 LEU A N 1
ATOM 565 C CA . LEU A 1 71 ? 16.817 -8.806 -17.055 1.00 91.62 71 LEU A CA 1
ATOM 566 C C . LEU A 1 71 ? 17.938 -7.925 -16.497 1.00 91.62 71 LEU A C 1
ATOM 568 O O . LEU A 1 71 ? 18.914 -7.671 -17.210 1.00 91.62 71 LEU A O 1
ATOM 572 N N . LEU A 1 72 ? 17.810 -7.502 -15.235 1.00 89.31 72 LEU A N 1
ATOM 573 C CA . LEU A 1 72 ? 18.766 -6.642 -14.535 1.00 89.31 72 LEU A CA 1
ATOM 574 C C . LEU A 1 72 ? 20.113 -7.344 -14.331 1.00 89.31 72 LEU A C 1
ATOM 576 O O . LEU A 1 72 ? 21.154 -6.773 -14.649 1.00 89.31 72 LEU A O 1
ATOM 580 N N . VAL A 1 73 ? 20.102 -8.593 -13.854 1.00 90.12 73 VAL A N 1
ATOM 581 C CA . VAL A 1 73 ? 21.326 -9.383 -13.614 1.00 90.12 73 VAL A CA 1
ATOM 582 C C . VAL A 1 73 ? 22.013 -9.792 -14.922 1.00 90.12 73 VAL A C 1
ATOM 584 O O . VAL A 1 73 ? 23.206 -10.084 -14.927 1.00 90.12 73 VAL A O 1
ATOM 587 N N . GLY A 1 74 ? 21.292 -9.801 -16.046 1.00 87.31 74 GLY A N 1
ATOM 588 C CA . GLY A 1 74 ? 21.832 -10.311 -17.307 1.00 87.31 74 GLY A CA 1
ATOM 589 C C . GLY A 1 74 ? 21.782 -11.828 -17.404 1.00 87.31 74 GLY A C 1
ATOM 590 O O . GLY A 1 74 ? 22.480 -12.417 -18.225 1.00 87.31 74 GLY A O 1
ATOM 591 N N . TRP A 1 75 ? 20.951 -12.480 -16.587 1.00 86.56 75 TRP A N 1
ATOM 592 C CA . TRP A 1 75 ? 20.757 -13.928 -16.634 1.00 86.56 75 TRP A CA 1
ATOM 593 C C . TRP A 1 75 ? 19.745 -14.312 -17.722 1.00 86.56 75 TRP A C 1
ATOM 595 O O . TRP A 1 75 ? 18.795 -15.061 -17.516 1.00 86.56 75 TRP A O 1
ATOM 605 N N . HIS A 1 76 ? 19.950 -13.759 -18.910 1.00 83.69 76 HIS A N 1
ATOM 606 C CA . HIS A 1 76 ? 19.193 -14.040 -20.118 1.00 83.69 76 HIS A CA 1
ATOM 607 C C . HIS A 1 76 ? 20.181 -14.175 -21.273 1.00 83.69 76 HIS A C 1
ATOM 609 O O . HIS A 1 76 ? 21.194 -13.486 -21.337 1.00 83.69 76 HIS A O 1
ATOM 615 N N . GLY A 1 77 ? 19.904 -15.085 -22.202 1.00 84.88 77 GLY A N 1
ATOM 616 C CA . GLY A 1 77 ? 20.753 -15.290 -23.378 1.00 84.88 77 GLY A CA 1
ATOM 617 C C . GLY A 1 77 ? 20.558 -14.234 -24.468 1.00 84.88 77 GLY A C 1
ATOM 618 O O . GLY A 1 77 ? 21.004 -14.453 -25.588 1.00 84.88 77 GLY A O 1
ATOM 619 N N . MET A 1 78 ? 19.842 -13.135 -24.191 1.00 85.56 78 MET A N 1
ATOM 620 C CA . MET A 1 78 ? 19.404 -12.219 -25.245 1.00 85.56 78 MET A CA 1
ATOM 621 C C . MET A 1 78 ? 20.554 -11.377 -25.781 1.00 85.56 78 MET A C 1
ATOM 623 O O . MET A 1 78 ? 20.567 -11.084 -26.975 1.00 85.56 78 MET A O 1
ATOM 627 N N . CYS A 1 79 ? 21.513 -11.001 -24.926 1.00 78.25 79 CYS A N 1
ATOM 628 C CA . CYS A 1 79 ? 22.617 -10.132 -25.319 1.00 78.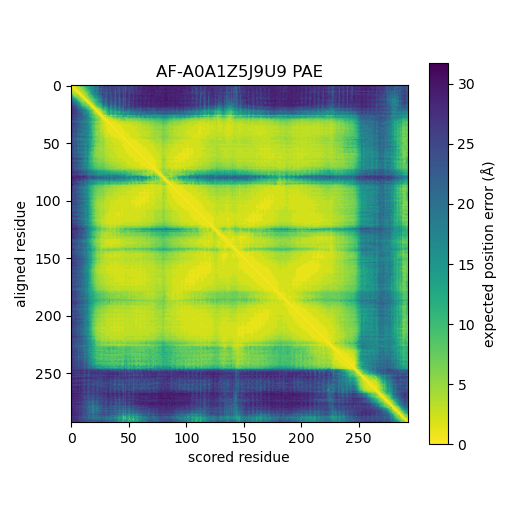25 79 CYS A CA 1
ATOM 629 C C . CYS A 1 79 ? 23.907 -10.473 -24.581 1.00 78.25 79 CYS A C 1
ATOM 631 O O . CYS A 1 79 ? 24.045 -10.248 -23.382 1.00 78.25 79 CYS A O 1
ATOM 633 N N . GLN A 1 80 ? 24.868 -11.003 -25.331 1.00 76.31 80 GLN A N 1
ATOM 634 C CA . GLN A 1 80 ? 26.255 -11.153 -24.910 1.00 76.31 80 GLN A CA 1
ATOM 635 C C . GLN A 1 80 ? 27.165 -10.590 -26.009 1.00 76.31 80 GLN A C 1
ATOM 637 O O . GLN A 1 80 ? 26.850 -10.752 -27.189 1.00 76.31 80 GLN A O 1
ATOM 642 N N . PRO A 1 81 ? 28.291 -9.931 -25.674 1.00 74.62 81 PRO A N 1
ATOM 643 C CA . PRO A 1 81 ? 28.801 -9.617 -24.332 1.00 74.62 81 PRO A CA 1
ATOM 644 C C . PRO A 1 81 ? 28.294 -8.275 -23.771 1.00 74.62 81 PRO A C 1
ATOM 646 O O . PRO A 1 81 ? 28.542 -7.961 -22.609 1.00 74.62 81 PRO A O 1
ATOM 649 N N . ARG A 1 82 ? 27.631 -7.450 -24.592 1.00 73.44 82 ARG A N 1
ATOM 650 C CA . ARG A 1 82 ? 27.096 -6.153 -24.168 1.00 73.44 82 ARG A CA 1
ATOM 651 C C . ARG A 1 82 ? 25.660 -6.292 -23.711 1.00 73.44 82 ARG A C 1
ATOM 653 O O . ARG A 1 82 ? 24.852 -6.958 -24.344 1.00 73.44 82 ARG A O 1
ATOM 660 N N . MET A 1 83 ? 25.384 -5.601 -22.621 1.00 75.50 83 MET A N 1
ATOM 661 C CA . MET A 1 83 ? 24.097 -5.591 -21.961 1.00 75.50 83 MET A CA 1
ATOM 662 C C . MET A 1 83 ? 23.119 -4.656 -22.702 1.00 75.50 83 MET A C 1
ATOM 664 O O . MET A 1 83 ? 21.974 -5.037 -22.896 1.00 75.50 83 MET A O 1
ATOM 668 N N . ASP A 1 84 ? 23.560 -3.516 -23.240 1.00 80.81 84 ASP A N 1
ATOM 669 C CA . ASP A 1 84 ? 22.693 -2.598 -23.999 1.00 80.81 84 ASP A CA 1
ATOM 670 C C . ASP A 1 84 ? 22.429 -3.063 -25.434 1.00 80.81 84 ASP A C 1
ATOM 672 O O . ASP A 1 84 ? 23.287 -2.983 -26.313 1.00 80.81 84 ASP A O 1
ATOM 676 N N . CYS A 1 85 ? 21.215 -3.545 -25.667 1.00 87.12 85 CYS A N 1
ATOM 677 C CA . CYS A 1 85 ? 20.782 -4.128 -26.927 1.00 87.12 85 CYS A CA 1
ATOM 678 C C . CYS A 1 85 ? 19.250 -4.109 -27.030 1.00 87.12 85 CYS A C 1
ATOM 680 O O . CYS A 1 85 ? 18.532 -4.108 -26.023 1.00 87.12 85 CYS A O 1
ATOM 682 N N . GLU A 1 86 ? 18.746 -4.167 -28.257 1.00 85.25 86 GLU A N 1
ATOM 683 C CA . GLU A 1 86 ? 17.330 -3.921 -28.523 1.00 85.25 86 GLU A CA 1
ATOM 684 C C . GLU A 1 86 ? 16.329 -4.992 -28.056 1.00 85.25 86 GLU A C 1
ATOM 686 O O . GLU A 1 86 ? 15.262 -4.583 -27.602 1.00 85.25 86 GLU A O 1
ATOM 691 N N . PRO A 1 87 ? 16.588 -6.319 -28.000 1.00 89.69 87 PRO A N 1
ATOM 692 C CA . PRO A 1 87 ? 15.569 -7.183 -27.402 1.00 89.69 87 PRO A CA 1
ATOM 693 C C . PRO A 1 87 ? 15.465 -6.944 -25.888 1.00 89.69 87 PRO A C 1
ATOM 695 O O . PRO A 1 87 ? 14.367 -6.851 -25.341 1.00 89.69 87 PRO A O 1
ATOM 698 N N . ARG A 1 88 ? 16.597 -6.781 -25.193 1.00 92.25 88 ARG A N 1
ATOM 699 C CA . ARG A 1 88 ? 16.600 -6.610 -23.737 1.00 92.25 88 ARG A CA 1
ATOM 700 C C . ARG A 1 88 ? 16.013 -5.267 -23.312 1.00 92.25 88 ARG A C 1
ATOM 702 O O . ARG A 1 88 ? 15.215 -5.243 -22.382 1.00 92.25 88 ARG A O 1
ATOM 709 N N . ASN A 1 89 ? 16.413 -4.162 -23.944 1.00 92.31 89 ASN A N 1
ATOM 710 C CA . ASN A 1 89 ? 15.968 -2.819 -23.552 1.00 92.31 89 ASN A CA 1
ATOM 711 C C . ASN A 1 89 ? 14.448 -2.674 -23.666 1.00 92.31 89 ASN A C 1
ATOM 713 O O . ASN A 1 89 ? 13.815 -2.093 -22.781 1.00 92.31 89 ASN A O 1
ATOM 717 N N . TRP A 1 90 ? 13.865 -3.266 -24.710 1.00 93.56 90 TRP A N 1
ATOM 718 C CA . TRP A 1 90 ? 12.421 -3.317 -24.885 1.00 93.56 90 TRP A CA 1
ATOM 719 C C . TRP A 1 90 ? 11.734 -4.087 -23.751 1.00 93.56 90 TRP A C 1
ATOM 721 O O . TRP A 1 90 ? 10.855 -3.535 -23.088 1.00 93.56 90 TRP A O 1
ATOM 731 N N . TRP A 1 91 ? 12.180 -5.318 -23.461 1.00 95.19 91 TRP A N 1
ATOM 732 C CA . TRP A 1 91 ? 11.618 -6.140 -22.378 1.00 95.19 91 TRP A CA 1
ATOM 733 C C . TRP A 1 91 ? 11.799 -5.512 -20.997 1.00 95.19 91 TRP A C 1
ATOM 735 O O . TRP A 1 91 ? 10.899 -5.580 -20.165 1.00 95.19 91 TRP A O 1
ATOM 745 N N . TYR A 1 92 ? 12.939 -4.865 -20.766 1.00 93.06 92 TYR A N 1
ATOM 746 C CA . TYR A 1 92 ? 13.234 -4.162 -19.523 1.00 93.06 92 TYR A CA 1
ATOM 747 C C . TYR A 1 92 ? 12.267 -2.999 -19.306 1.00 93.06 92 TYR A C 1
ATOM 749 O O . TYR A 1 92 ? 11.659 -2.883 -18.244 1.00 93.06 92 TYR A O 1
ATOM 757 N N . ASN A 1 93 ? 12.065 -2.170 -20.333 1.00 94.50 93 ASN A N 1
ATOM 758 C CA . ASN A 1 93 ? 11.104 -1.078 -20.266 1.00 94.50 93 ASN A CA 1
ATOM 759 C C . ASN A 1 93 ? 9.667 -1.596 -20.099 1.00 94.50 93 ASN A C 1
ATOM 761 O O . ASN A 1 93 ? 8.931 -1.078 -19.264 1.00 94.50 93 ASN A O 1
ATOM 765 N N . ALA A 1 94 ? 9.279 -2.636 -20.845 1.00 95.75 94 ALA A N 1
ATOM 766 C CA . ALA A 1 94 ? 7.954 -3.241 -20.745 1.00 95.75 94 ALA A CA 1
ATOM 767 C C . ALA A 1 94 ? 7.673 -3.770 -19.330 1.00 95.75 94 ALA A C 1
ATOM 769 O O . ALA A 1 94 ? 6.641 -3.439 -18.753 1.00 95.75 94 ALA A O 1
ATOM 770 N N . SER A 1 95 ? 8.615 -4.517 -18.751 1.00 96.50 95 SER A N 1
ATOM 771 C CA . SER A 1 95 ? 8.497 -5.053 -17.393 1.00 96.50 95 SER A CA 1
ATOM 772 C C . SER A 1 95 ? 8.375 -3.938 -16.351 1.00 96.50 95 SER A C 1
ATOM 774 O O . SER A 1 95 ? 7.471 -3.955 -15.522 1.00 96.50 95 SER A O 1
ATOM 776 N N . ILE A 1 96 ? 9.181 -2.872 -16.441 1.00 94.62 96 ILE A N 1
ATOM 777 C CA . ILE A 1 96 ? 9.022 -1.743 -15.511 1.00 94.62 96 ILE A CA 1
ATOM 778 C C . ILE A 1 96 ? 7.647 -1.079 -15.646 1.00 94.62 96 ILE A C 1
ATOM 780 O O . ILE A 1 96 ? 7.040 -0.719 -14.636 1.00 94.62 96 ILE A O 1
ATOM 784 N N . GLN A 1 97 ? 7.153 -0.888 -16.870 1.00 95.88 97 GLN A N 1
ATOM 785 C CA . GLN A 1 97 ? 5.836 -0.290 -17.091 1.00 95.88 97 GLN A CA 1
ATOM 786 C C . GLN A 1 97 ? 4.724 -1.161 -16.494 1.00 95.88 97 GLN A C 1
ATOM 788 O O . GLN A 1 97 ? 3.832 -0.630 -15.831 1.00 95.88 97 GLN A O 1
ATOM 793 N N . ILE A 1 98 ? 4.801 -2.484 -16.666 1.00 97.31 98 ILE A N 1
ATOM 794 C CA . ILE A 1 98 ? 3.845 -3.440 -16.093 1.00 97.31 98 ILE A CA 1
ATOM 795 C C . ILE A 1 98 ? 3.885 -3.377 -14.564 1.00 97.31 98 ILE A C 1
ATOM 797 O O . ILE A 1 98 ? 2.850 -3.087 -13.956 1.00 97.31 98 ILE A O 1
ATOM 801 N N . LEU A 1 99 ? 5.057 -3.541 -13.938 1.00 96.50 99 LEU A N 1
ATOM 802 C CA . LEU A 1 99 ? 5.224 -3.393 -12.487 1.00 96.50 99 LEU A CA 1
ATOM 803 C C . LEU A 1 99 ? 4.626 -2.081 -11.980 1.00 96.50 99 LEU A C 1
ATOM 805 O O . LEU A 1 99 ? 3.896 -2.063 -10.990 1.00 96.50 99 LEU A O 1
ATOM 809 N N . ASN A 1 100 ? 4.903 -0.973 -12.663 1.00 96.56 100 ASN A N 1
ATOM 810 C CA . ASN A 1 100 ? 4.439 0.334 -12.231 1.00 96.56 100 ASN A CA 1
ATOM 811 C C . ASN A 1 100 ? 2.914 0.480 -12.316 1.00 96.56 100 ASN A C 1
ATOM 813 O O . ASN A 1 100 ? 2.308 1.049 -11.407 1.00 96.56 100 ASN A O 1
ATOM 817 N N . VAL A 1 101 ? 2.277 -0.082 -13.346 1.00 97.62 101 VAL A N 1
ATOM 818 C CA . VAL A 1 101 ? 0.811 -0.145 -13.440 1.00 97.62 101 VAL A CA 1
ATOM 819 C C . VAL A 1 101 ? 0.235 -0.991 -12.303 1.00 97.62 101 VAL A C 1
ATOM 821 O O . VAL A 1 101 ? -0.718 -0.561 -11.653 1.00 97.62 101 VAL A O 1
ATOM 824 N N . LEU A 1 102 ? 0.832 -2.150 -12.008 1.00 97.69 102 LEU A N 1
ATOM 825 C CA . LEU A 1 102 ? 0.381 -3.041 -10.932 1.00 97.69 102 LEU A CA 1
ATOM 826 C C . LEU A 1 102 ? 0.500 -2.380 -9.548 1.00 97.69 102 LEU A C 1
ATOM 828 O O . LEU A 1 102 ? -0.460 -2.386 -8.773 1.00 97.69 102 LEU A O 1
ATOM 832 N N . PHE A 1 103 ? 1.635 -1.743 -9.245 1.00 96.50 103 PHE A N 1
ATOM 833 C CA . PHE A 1 103 ? 1.814 -0.989 -7.999 1.00 96.50 103 PHE A CA 1
ATOM 834 C C . PHE A 1 103 ? 0.866 0.209 -7.911 1.00 96.50 103 PHE A C 1
ATOM 836 O O . PHE A 1 103 ? 0.301 0.475 -6.849 1.00 96.50 103 PHE A O 1
ATOM 843 N N . THR A 1 104 ? 0.629 0.901 -9.025 1.00 97.50 104 THR A N 1
ATOM 844 C CA . THR A 1 104 ? -0.328 2.012 -9.090 1.00 97.50 104 THR A CA 1
ATOM 845 C C . THR A 1 104 ? -1.756 1.550 -8.836 1.00 97.50 104 THR A C 1
ATOM 847 O O . THR A 1 104 ? -2.487 2.217 -8.105 1.00 97.50 104 THR A O 1
ATOM 850 N N . TYR A 1 105 ? -2.151 0.393 -9.368 1.00 97.25 105 TYR A N 1
ATOM 851 C CA . TYR A 1 105 ? -3.444 -0.213 -9.065 1.00 97.25 105 TYR A CA 1
ATOM 852 C C . TYR A 1 105 ? -3.585 -0.517 -7.565 1.00 97.25 105 TYR A C 1
ATOM 854 O O . TYR A 1 105 ? -4.589 -0.145 -6.957 1.00 97.25 105 TYR A O 1
ATOM 862 N N . MET A 1 106 ? -2.567 -1.110 -6.931 1.00 96.25 106 MET A N 1
ATOM 863 C CA . MET A 1 106 ? -2.596 -1.367 -5.483 1.00 96.25 106 MET A CA 1
ATOM 864 C C . MET A 1 106 ? -2.671 -0.073 -4.661 1.00 96.25 106 MET A C 1
ATOM 866 O O . MET A 1 106 ? -3.426 0.004 -3.687 1.00 96.25 106 MET A O 1
ATOM 870 N N . ALA A 1 107 ? -1.943 0.972 -5.068 1.00 96.56 107 ALA A N 1
ATOM 871 C CA . ALA A 1 107 ? -2.043 2.292 -4.452 1.00 96.56 107 ALA A CA 1
ATOM 872 C C . ALA A 1 107 ? -3.452 2.886 -4.609 1.00 96.56 107 ALA A C 1
ATOM 874 O O . ALA A 1 107 ? -3.983 3.435 -3.649 1.00 96.56 107 ALA A O 1
ATOM 875 N N . LEU A 1 108 ? -4.079 2.739 -5.779 1.00 96.62 108 LEU A N 1
ATOM 876 C CA . LEU A 1 108 ? -5.431 3.231 -6.054 1.00 96.62 108 LEU A CA 1
ATOM 877 C C . LEU A 1 108 ? -6.487 2.540 -5.184 1.00 96.62 108 LEU A C 1
ATOM 879 O O . LEU A 1 108 ? -7.328 3.217 -4.600 1.00 96.62 108 LEU A O 1
ATOM 883 N N . VAL A 1 109 ? -6.431 1.212 -5.067 1.00 95.62 109 VAL A N 1
ATOM 884 C CA . VAL A 1 109 ? -7.397 0.427 -4.279 1.00 95.62 109 VAL A CA 1
ATOM 885 C C . VAL A 1 109 ? -7.245 0.670 -2.775 1.00 95.62 109 VAL A C 1
ATOM 887 O O . VAL A 1 109 ? -8.240 0.725 -2.058 1.00 95.62 109 VAL A O 1
ATOM 890 N N . SER A 1 110 ? -6.020 0.857 -2.281 1.00 94.69 110 SER A N 1
ATOM 891 C CA . SER A 1 110 ? -5.765 1.085 -0.848 1.00 94.69 110 SER A CA 1
ATOM 892 C C . SER A 1 110 ? -5.966 2.542 -0.404 1.00 94.69 110 SER A C 1
ATOM 894 O O . SER A 1 110 ? -6.218 2.805 0.777 1.00 94.69 110 SER A O 1
ATOM 896 N N . MET A 1 111 ? -5.894 3.509 -1.328 1.00 96.31 111 MET A N 1
ATOM 897 C CA . MET A 1 111 ? -5.975 4.942 -1.018 1.00 96.31 111 MET A CA 1
ATOM 898 C C . MET A 1 111 ? -7.270 5.352 -0.292 1.00 96.31 111 MET A C 1
ATOM 900 O O . MET A 1 111 ? -7.152 6.042 0.723 1.00 96.31 111 MET A O 1
ATOM 904 N N . PRO A 1 112 ? -8.481 4.895 -0.675 1.00 96.06 112 PRO A N 1
ATOM 905 C CA . PRO A 1 112 ? -9.714 5.250 0.033 1.00 96.06 112 PRO A CA 1
ATOM 906 C C . PRO A 1 112 ? -9.697 4.916 1.526 1.00 96.06 112 PRO A C 1
ATOM 908 O O . PRO A 1 112 ? -10.128 5.726 2.353 1.00 96.06 112 PRO A O 1
ATOM 911 N N . TRP A 1 113 ? -9.157 3.750 1.887 1.00 95.44 113 TRP A N 1
ATOM 912 C CA . TRP A 1 113 ? -9.010 3.342 3.283 1.00 95.44 113 TRP A CA 1
ATOM 913 C C . TRP A 1 113 ? -7.980 4.216 4.011 1.00 95.44 113 TRP A C 1
ATOM 915 O O . TRP A 1 113 ? -8.268 4.762 5.080 1.00 95.44 113 TRP A O 1
ATOM 925 N N . ARG A 1 114 ? -6.813 4.447 3.395 1.00 96.88 114 ARG A N 1
ATOM 926 C CA . ARG A 1 114 ? -5.735 5.282 3.961 1.00 96.88 114 ARG A CA 1
ATOM 927 C C . ARG A 1 114 ? -6.202 6.721 4.204 1.00 96.88 114 ARG A C 1
ATOM 929 O O . ARG A 1 114 ? -6.012 7.263 5.293 1.00 96.88 114 ARG A O 1
ATOM 936 N N . SER A 1 115 ? -6.872 7.323 3.223 1.00 96.94 115 SER A N 1
ATOM 937 C CA . SER A 1 115 ? -7.428 8.677 3.313 1.00 96.94 115 SER A CA 1
ATOM 938 C C . SER A 1 115 ? -8.529 8.778 4.358 1.00 96.94 115 SER A C 1
ATOM 940 O O . SER A 1 115 ? -8.547 9.726 5.137 1.00 96.94 115 SER A O 1
ATOM 942 N N . THR A 1 116 ? -9.406 7.781 4.439 1.00 95.31 116 THR A N 1
ATOM 943 C CA . THR A 1 116 ? -10.432 7.703 5.484 1.00 95.31 116 THR A CA 1
ATOM 944 C C . THR A 1 116 ? -9.821 7.758 6.879 1.00 95.31 116 THR A C 1
ATOM 946 O O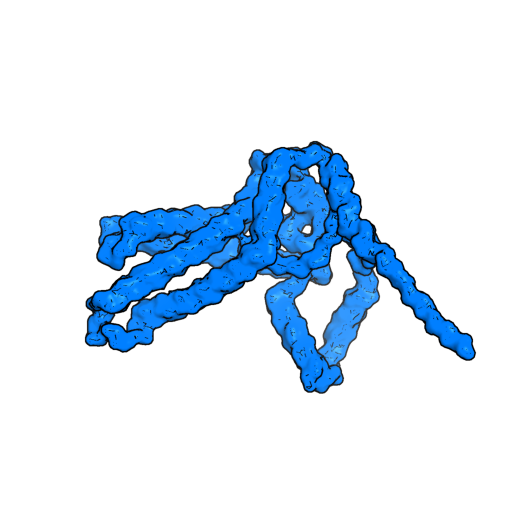 . THR A 1 116 ? -10.239 8.565 7.712 1.00 95.31 116 THR A O 1
ATOM 949 N N . HIS A 1 117 ? -8.818 6.918 7.141 1.00 95.25 117 HIS A N 1
ATOM 950 C CA . HIS A 1 117 ? -8.167 6.884 8.444 1.00 95.25 117 HIS A CA 1
ATOM 951 C C . HIS A 1 117 ? -7.408 8.174 8.733 1.00 95.25 117 HIS A C 1
ATOM 953 O O . HIS A 1 117 ? -7.495 8.678 9.850 1.00 95.25 117 HIS A O 1
ATOM 959 N N . PHE A 1 118 ? -6.737 8.759 7.740 1.00 97.06 118 PHE A N 1
ATOM 960 C CA . PHE A 1 118 ? -6.100 10.067 7.887 1.00 97.06 118 PHE A CA 1
ATOM 961 C C . PHE A 1 118 ? -7.106 11.144 8.305 1.00 97.06 118 PHE A C 1
ATOM 963 O O . PHE A 1 118 ? -6.898 11.842 9.299 1.00 97.06 118 PHE A O 1
ATOM 970 N N . LEU A 1 119 ? -8.223 11.249 7.584 1.00 95.56 119 LEU A N 1
ATOM 971 C CA . LEU A 1 119 ? -9.262 12.246 7.838 1.00 95.56 119 LEU A CA 1
ATOM 972 C C . LEU A 1 119 ? -9.962 12.035 9.185 1.00 95.56 119 LEU A C 1
ATOM 974 O O . LEU A 1 119 ? -10.347 13.006 9.835 1.00 95.56 119 LEU A O 1
ATOM 978 N N . HIS A 1 120 ? -10.122 10.783 9.614 1.00 93.56 120 HIS A N 1
ATOM 979 C CA . HIS A 1 120 ? -10.661 10.459 10.931 1.00 93.56 120 HIS A CA 1
ATOM 980 C C . HIS A 1 120 ? -9.670 10.820 12.047 1.00 93.56 120 HIS A C 1
ATOM 982 O O . HIS A 1 120 ? -10.033 11.518 12.994 1.00 93.56 120 HIS A O 1
ATOM 988 N N . ILE A 1 121 ? -8.398 10.423 11.913 1.00 94.75 121 ILE A N 1
ATOM 989 C CA . ILE A 1 121 ? -7.365 10.671 12.928 1.00 94.75 121 ILE A CA 1
ATOM 990 C C . ILE A 1 121 ? -7.139 12.175 13.130 1.00 94.75 121 ILE A C 1
ATOM 992 O O . ILE A 1 121 ? -7.052 12.643 14.265 1.00 94.75 121 ILE A O 1
ATOM 996 N N . THR A 1 122 ? -7.110 12.937 12.036 1.00 95.19 122 THR A N 1
ATOM 997 C CA . THR A 1 122 ? -6.952 14.403 12.040 1.00 95.19 122 THR A CA 1
ATOM 998 C C . THR A 1 122 ? -8.231 15.161 12.395 1.00 95.19 122 THR A C 1
ATOM 1000 O O . THR A 1 122 ? -8.202 16.386 12.482 1.00 95.19 122 THR A O 1
ATOM 1003 N N . LYS A 1 123 ? -9.355 14.459 12.611 1.00 91.94 123 LYS A N 1
ATOM 1004 C CA . LYS A 1 123 ? -10.695 15.031 12.836 1.00 91.94 123 LYS A CA 1
ATOM 1005 C C . LYS A 1 123 ? -11.211 15.922 11.695 1.00 91.94 123 LYS A C 1
ATOM 1007 O O . LYS A 1 123 ? -12.204 16.620 11.880 1.00 91.94 123 LYS A O 1
ATOM 1012 N N . ALA A 1 124 ? -10.591 15.871 10.516 1.00 89.69 124 ALA A N 1
ATOM 1013 C CA . ALA A 1 124 ? -10.958 16.695 9.369 1.00 89.69 124 ALA A CA 1
ATOM 1014 C C . ALA A 1 124 ? -12.333 16.326 8.786 1.00 89.69 124 ALA A C 1
ATOM 1016 O O . ALA A 1 124 ? -13.091 17.210 8.402 1.00 89.69 124 ALA A O 1
ATOM 1017 N N . SER A 1 125 ? -12.679 15.033 8.735 1.00 82.06 125 SER A N 1
ATOM 1018 C CA . SER A 1 125 ? -13.964 14.589 8.164 1.00 82.06 125 SER A CA 1
ATOM 1019 C C . SER A 1 125 ? -15.083 14.440 9.194 1.00 82.06 125 SER A C 1
ATOM 1021 O O . SER A 1 125 ? -16.250 14.513 8.821 1.00 82.06 125 SER A O 1
ATOM 1023 N N . CYS A 1 126 ? -14.759 14.178 10.462 1.00 80.81 126 CYS A N 1
ATOM 1024 C CA . CYS A 1 126 ? -15.733 13.770 11.479 1.00 80.81 126 CYS A CA 1
ATOM 1025 C C . CYS A 1 126 ? -15.369 14.344 12.863 1.00 80.81 126 CYS A C 1
ATOM 1027 O O . CYS A 1 126 ? -15.013 13.581 13.764 1.00 80.81 126 CYS A O 1
ATOM 1029 N N . PRO A 1 127 ? -15.443 15.674 13.072 1.00 82.81 127 PRO A N 1
ATOM 1030 C CA . PRO A 1 127 ? -14.983 16.306 14.313 1.00 82.81 127 PRO A CA 1
ATOM 1031 C C . PRO A 1 127 ? -15.773 15.874 15.557 1.00 82.81 127 PRO A C 1
ATOM 1033 O O . PRO A 1 127 ? -15.246 15.923 16.666 1.00 82.81 127 PRO A O 1
ATOM 1036 N N . TYR A 1 128 ? -17.016 15.421 15.368 1.00 86.00 128 TYR A N 1
ATOM 1037 C CA . TYR A 1 128 ? -17.915 14.993 16.441 1.00 86.00 128 TYR A CA 1
ATOM 1038 C C . TYR A 1 128 ? -17.756 13.519 16.836 1.00 86.00 128 TYR A C 1
ATOM 1040 O O . TYR A 1 128 ? -18.274 13.111 17.873 1.00 86.00 128 TYR A O 1
ATOM 1048 N N . ARG A 1 129 ? -17.065 12.702 16.028 1.00 88.44 129 ARG A N 1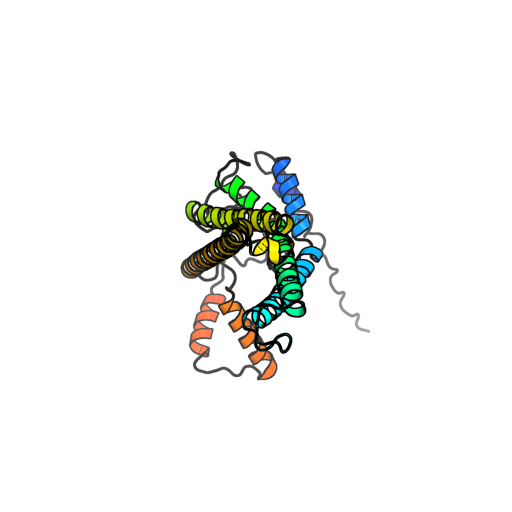
ATOM 1049 C CA . ARG A 1 129 ? -16.874 11.278 16.333 1.00 88.44 129 ARG A CA 1
ATOM 1050 C C . ARG A 1 129 ? -15.784 11.106 17.384 1.00 88.44 129 ARG A C 1
ATOM 1052 O O . ARG A 1 129 ? -14.758 11.794 17.372 1.00 88.44 129 ARG A O 1
ATOM 1059 N N . ARG A 1 130 ? -15.990 10.158 18.299 1.00 88.81 130 ARG A N 1
ATOM 1060 C CA . ARG A 1 130 ? -14.986 9.819 19.307 1.00 88.81 130 ARG A CA 1
ATOM 1061 C C . ARG A 1 130 ? -13.832 9.083 18.634 1.00 88.81 130 ARG A C 1
ATOM 1063 O O . ARG A 1 130 ? -13.994 7.970 18.171 1.00 88.81 130 ARG A O 1
ATOM 1070 N N . ASN A 1 131 ? -12.654 9.685 18.640 1.00 91.00 131 ASN A N 1
ATOM 1071 C CA . 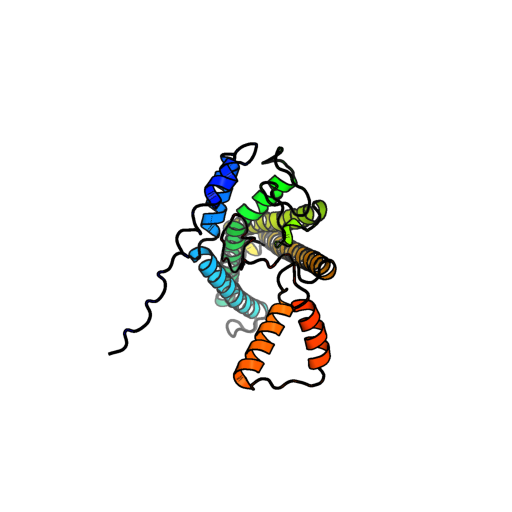ASN A 1 131 ? -11.444 9.102 18.060 1.00 91.00 131 ASN A CA 1
ATOM 1072 C C . ASN A 1 131 ? -10.486 8.634 19.170 1.00 91.00 131 ASN A C 1
ATOM 1074 O O . ASN A 1 131 ? -9.320 9.011 19.208 1.00 91.00 131 ASN A O 1
ATOM 1078 N N . ALA A 1 132 ? -11.002 7.918 20.169 1.00 93.06 132 ALA A N 1
ATOM 1079 C CA . ALA A 1 132 ? -10.175 7.378 21.246 1.00 93.06 132 ALA A CA 1
ATOM 1080 C C . ALA A 1 132 ? -9.497 6.068 20.806 1.00 93.06 132 ALA A C 1
ATOM 1082 O O . ALA A 1 132 ? -9.894 5.437 19.827 1.00 93.06 132 ALA A O 1
ATOM 1083 N N . VAL A 1 133 ? -8.459 5.644 21.530 1.00 94.69 133 VAL A N 1
ATOM 1084 C CA . VAL A 1 133 ? -7.869 4.310 21.331 1.00 94.69 133 VAL A CA 1
ATOM 1085 C C . VAL A 1 133 ? -8.929 3.240 21.628 1.00 94.69 133 VAL A C 1
ATOM 1087 O O . VAL A 1 133 ? -9.745 3.408 22.536 1.00 94.69 133 VAL A O 1
ATOM 1090 N N . GLY A 1 134 ? -8.957 2.181 20.819 1.00 92.81 134 GLY A N 1
ATOM 1091 C CA . GLY A 1 134 ? -9.944 1.100 20.893 1.00 92.81 134 GLY A CA 1
ATOM 1092 C C . GLY A 1 134 ? -11.326 1.461 20.339 1.00 92.81 134 GLY A C 1
ATOM 1093 O O . GLY A 1 134 ? -12.276 0.739 20.602 1.00 92.81 134 GLY A O 1
ATOM 1094 N N . HIS A 1 135 ? -11.471 2.578 19.619 1.00 91.81 135 HIS A N 1
ATOM 1095 C CA . HIS A 1 135 ? -12.735 2.966 18.984 1.00 91.81 135 HIS A CA 1
ATOM 1096 C C . HIS A 1 135 ? -12.587 3.014 17.460 1.00 91.81 135 HIS A C 1
ATOM 1098 O O . HIS A 1 135 ? -11.530 3.408 16.957 1.00 91.81 135 HIS A O 1
ATOM 1104 N N . ASP A 1 136 ? -13.637 2.611 16.745 1.00 91.62 136 ASP A N 1
ATOM 1105 C CA . ASP A 1 136 ? -13.689 2.597 15.284 1.00 91.62 136 ASP A CA 1
ATOM 1106 C C . ASP A 1 136 ? -13.879 3.992 14.657 1.00 91.62 136 ASP A C 1
ATOM 1108 O O . ASP A 1 136 ? -13.844 5.028 15.322 1.00 91.62 136 ASP A O 1
ATOM 1112 N N . LEU A 1 137 ? -14.118 4.018 13.341 1.00 91.31 137 LEU A N 1
ATOM 1113 C CA . LEU A 1 137 ? -14.357 5.243 12.576 1.00 91.31 137 LEU A CA 1
ATOM 1114 C C . LEU A 1 137 ? -15.633 6.008 12.977 1.00 91.31 137 LEU A C 1
ATOM 1116 O O . LEU A 1 137 ? -15.734 7.197 12.661 1.00 91.31 137 LEU A O 1
ATOM 1120 N N . TYR A 1 138 ? -16.586 5.362 13.651 1.00 89.94 138 TYR A N 1
ATOM 1121 C CA . TYR A 1 138 ? -17.802 5.983 14.186 1.00 89.94 138 TYR A CA 1
ATOM 1122 C C . TYR A 1 138 ? -17.695 6.289 15.683 1.00 89.94 138 TYR A C 1
ATOM 1124 O O . TYR A 1 138 ? -18.615 6.863 16.268 1.00 89.94 138 TYR A O 1
ATOM 1132 N N . GLY A 1 139 ? -16.567 5.960 16.310 1.00 89.31 139 GLY A N 1
ATOM 1133 C CA . GLY A 1 139 ? -16.386 6.111 17.744 1.00 89.31 139 GLY A CA 1
ATOM 1134 C C . GLY A 1 139 ? -17.124 5.060 18.564 1.00 89.31 139 GLY A C 1
ATOM 1135 O O . GLY A 1 139 ? -17.456 5.329 19.718 1.00 89.31 139 GLY A O 1
ATOM 1136 N N . ILE A 1 140 ? -17.376 3.884 17.989 1.00 89.50 140 ILE A N 1
ATOM 1137 C CA . ILE A 1 140 ? -17.898 2.707 18.685 1.00 89.50 140 ILE A CA 1
ATOM 1138 C C . ILE A 1 140 ? -16.698 1.904 19.217 1.00 89.50 140 ILE A C 1
ATOM 1140 O O . ILE A 1 140 ? -15.728 1.708 18.480 1.00 89.50 140 ILE A O 1
ATOM 1144 N N . PRO A 1 141 ? -16.710 1.451 20.484 1.00 89.75 141 PRO A N 1
ATOM 1145 C CA . PRO A 1 141 ? -15.659 0.591 21.020 1.00 89.75 141 PRO A CA 1
ATOM 1146 C C . PRO A 1 141 ? -15.536 -0.718 20.229 1.00 89.75 141 PRO A C 1
ATOM 1148 O O . PRO A 1 141 ? -16.529 -1.402 19.994 1.00 89.75 141 PRO A O 1
ATOM 1151 N N . VAL A 1 142 ? -14.312 -1.091 19.867 1.00 88.56 142 VAL A N 1
ATOM 1152 C CA . VAL A 1 142 ? -13.988 -2.354 19.195 1.00 88.56 142 VAL A CA 1
ATOM 1153 C C . VAL A 1 142 ? -13.085 -3.164 20.104 1.00 88.56 142 VAL A C 1
ATOM 1155 O O . VAL A 1 142 ? -12.167 -2.608 20.693 1.00 88.56 142 VAL A O 1
ATOM 1158 N N . THR A 1 143 ? -13.308 -4.4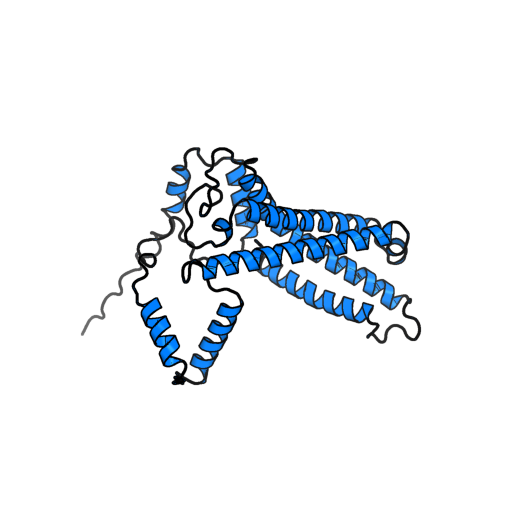73 20.200 1.00 84.62 143 THR A N 1
ATOM 1159 C CA . THR A 1 143 ? -12.498 -5.364 21.047 1.00 84.62 143 THR A CA 1
ATOM 1160 C C . THR A 1 143 ? -11.413 -6.103 20.266 1.00 84.62 143 THR A C 1
ATOM 1162 O O . THR A 1 143 ? -10.304 -6.255 20.772 1.00 84.62 143 THR A O 1
ATOM 1165 N N . ASN A 1 144 ? -11.701 -6.507 19.023 1.00 85.38 144 ASN A N 1
ATOM 1166 C CA . ASN A 1 144 ? -10.912 -7.532 18.321 1.00 85.38 144 ASN A CA 1
ATOM 1167 C C . ASN A 1 144 ? -10.048 -6.993 17.164 1.00 85.38 144 ASN A C 1
ATOM 1169 O O . ASN A 1 144 ? -9.245 -7.733 16.598 1.00 85.38 144 ASN A O 1
ATOM 1173 N N . ASP A 1 145 ? -10.182 -5.713 16.804 1.00 88.06 145 ASP A N 1
ATOM 1174 C CA . ASP A 1 145 ? -9.384 -5.092 15.741 1.00 88.06 145 ASP A CA 1
ATOM 1175 C C . ASP A 1 145 ? -8.163 -4.374 16.332 1.00 88.06 145 ASP A C 1
ATOM 1177 O O . ASP A 1 145 ? -8.272 -3.332 16.991 1.00 88.06 145 ASP A O 1
ATOM 1181 N N . ALA A 1 146 ? -6.980 -4.941 16.092 1.00 92.56 146 ALA A N 1
ATOM 1182 C CA . ALA A 1 146 ? -5.718 -4.421 16.606 1.00 92.56 146 ALA A CA 1
ATOM 1183 C C . ALA A 1 146 ? -5.413 -3.005 16.094 1.00 92.56 146 ALA A C 1
ATOM 1185 O O . ALA A 1 146 ? -4.818 -2.215 16.828 1.00 92.56 146 ALA A O 1
ATOM 1186 N N . TRP A 1 147 ? -5.845 -2.648 14.878 1.00 94.31 147 TRP A N 1
ATOM 1187 C CA . TRP A 1 147 ? -5.550 -1.342 14.287 1.00 94.31 147 TRP A CA 1
ATOM 1188 C C . TRP A 1 147 ? -6.067 -0.201 15.164 1.00 94.31 147 TRP A C 1
ATOM 1190 O O . TRP A 1 147 ? -5.323 0.726 15.481 1.00 94.31 147 TRP A O 1
ATOM 1200 N N . PHE A 1 148 ? -7.315 -0.284 15.631 1.00 95.00 148 PHE A N 1
ATOM 1201 C CA . PHE A 1 148 ? -7.923 0.768 16.452 1.00 95.00 148 PHE A CA 1
ATOM 1202 C C . PHE A 1 148 ? -7.313 0.882 17.856 1.00 95.00 148 PHE A C 1
ATOM 1204 O O . PHE A 1 148 ? -7.429 1.936 18.486 1.00 95.00 148 PHE A O 1
ATOM 1211 N N . HIS A 1 149 ? -6.607 -0.150 18.321 1.00 95.88 149 HIS A N 1
ATOM 1212 C CA . HIS A 1 149 ? -5.901 -0.159 19.604 1.00 95.88 149 HIS A CA 1
ATOM 1213 C C . HIS A 1 149 ? -4.487 0.429 19.531 1.00 95.88 149 HIS A C 1
ATOM 1215 O O . HIS A 1 149 ? -3.885 0.711 20.567 1.00 95.88 149 HIS A O 1
ATOM 1221 N N . ILE A 1 150 ? -3.958 0.687 18.331 1.00 96.31 150 ILE A N 1
ATOM 1222 C CA . ILE A 1 150 ? -2.681 1.389 18.183 1.00 96.31 150 ILE A CA 1
ATOM 1223 C C . ILE A 1 150 ? -2.860 2.855 18.635 1.00 96.31 150 ILE A C 1
ATOM 1225 O O . ILE A 1 150 ? -3.832 3.517 18.237 1.00 96.31 150 ILE A O 1
ATOM 1229 N N . PRO A 1 151 ? -1.927 3.416 19.432 1.00 96.75 151 PRO A N 1
ATOM 1230 C CA . PRO A 1 151 ? -1.976 4.821 19.826 1.00 96.75 151 PRO A CA 1
ATOM 1231 C C . PRO A 1 151 ? -2.104 5.766 18.622 1.00 96.75 151 PRO A C 1
ATOM 1233 O O . PRO A 1 151 ? -1.409 5.613 17.617 1.00 96.75 151 PRO A O 1
ATOM 1236 N N . LEU A 1 152 ? -2.961 6.785 18.740 1.00 95.88 152 LEU A N 1
ATOM 1237 C CA . LEU A 1 152 ? -3.250 7.756 17.674 1.00 95.88 152 LEU A CA 1
ATOM 1238 C C . LEU A 1 152 ? -2.021 8.361 16.976 1.00 95.88 152 LEU A C 1
ATOM 1240 O O . LEU A 1 152 ? -2.002 8.339 15.745 1.00 95.88 152 LEU A O 1
ATOM 1244 N N . PRO A 1 153 ? -0.995 8.882 17.685 1.00 97.19 153 PRO A N 1
ATOM 1245 C CA . PRO A 1 153 ? 0.156 9.483 17.007 1.00 97.19 153 PRO A CA 1
ATOM 1246 C C . PRO A 1 153 ? 0.921 8.463 16.158 1.00 97.19 153 PRO A C 1
ATOM 1248 O O . PRO A 1 153 ? 1.423 8.799 15.088 1.00 97.19 153 PRO A O 1
ATOM 1251 N N . LYS A 1 154 ? 0.957 7.199 16.593 1.00 97.94 154 LYS A N 1
ATOM 1252 C CA . LYS A 1 154 ? 1.607 6.118 15.851 1.00 97.94 154 LYS A CA 1
ATOM 1253 C C . LYS A 1 154 ? 0.793 5.720 14.622 1.00 97.94 154 LYS A C 1
ATOM 1255 O O . LYS A 1 154 ? 1.354 5.620 13.536 1.00 97.94 154 LYS A O 1
ATOM 1260 N N . ARG A 1 155 ? -0.536 5.598 14.760 1.00 96.38 155 ARG A N 1
ATOM 1261 C CA . ARG A 1 155 ? -1.441 5.404 13.611 1.00 96.38 155 ARG A CA 1
ATOM 1262 C C . ARG A 1 155 ? -1.290 6.514 12.578 1.00 96.38 155 ARG A C 1
ATOM 1264 O O . ARG A 1 155 ? -1.229 6.221 11.389 1.00 96.38 155 ARG A O 1
ATOM 1271 N N . LEU A 1 156 ? -1.207 7.771 13.022 1.00 97.62 156 LEU A N 1
ATOM 1272 C CA . LEU A 1 156 ? -1.003 8.908 12.128 1.00 97.62 156 LEU A CA 1
ATOM 1273 C C . LEU A 1 156 ? 0.315 8.779 11.360 1.00 97.62 156 LEU A C 1
ATOM 1275 O O . LEU A 1 156 ? 0.312 8.929 10.144 1.00 97.62 156 LEU A O 1
ATOM 1279 N N . GLY A 1 157 ? 1.415 8.455 12.048 1.00 98.25 157 GLY A N 1
ATOM 1280 C CA . GLY A 1 157 ? 2.718 8.231 11.414 1.00 98.25 157 GLY A CA 1
ATOM 1281 C C . GLY A 1 157 ? 2.678 7.134 10.346 1.00 98.25 157 GLY A C 1
ATOM 1282 O O . GLY A 1 157 ? 3.125 7.356 9.222 1.00 98.25 157 GLY A O 1
ATOM 1283 N N . ILE A 1 158 ? 2.068 5.987 10.663 1.00 98.25 158 ILE A N 1
ATOM 1284 C CA . ILE A 1 158 ? 1.892 4.874 9.717 1.00 98.25 158 ILE A CA 1
ATOM 1285 C C . ILE A 1 158 ? 1.064 5.321 8.504 1.00 98.25 158 ILE A C 1
ATOM 1287 O O . ILE A 1 158 ? 1.489 5.133 7.368 1.00 98.25 158 ILE A O 1
ATOM 1291 N N . ILE A 1 159 ? -0.087 5.967 8.719 1.00 98.25 159 ILE A N 1
ATOM 1292 C CA . ILE A 1 159 ? -0.955 6.439 7.630 1.00 98.25 159 ILE A CA 1
ATOM 1293 C C . ILE A 1 159 ? -0.262 7.484 6.753 1.00 98.25 159 ILE A C 1
ATOM 1295 O O . ILE A 1 159 ? -0.426 7.450 5.536 1.00 98.25 159 ILE A O 1
ATOM 1299 N N . LEU A 1 160 ? 0.526 8.393 7.330 1.00 98.44 160 LEU A N 1
ATOM 1300 C CA . LEU A 1 160 ? 1.289 9.376 6.560 1.00 98.44 160 LEU A CA 1
ATOM 1301 C C . LEU A 1 160 ? 2.310 8.700 5.639 1.00 98.44 160 LEU A C 1
ATOM 1303 O O . LEU A 1 160 ? 2.417 9.085 4.477 1.00 98.44 160 LEU A O 1
ATOM 1307 N N . LEU A 1 161 ? 3.008 7.665 6.116 1.00 98.44 161 LEU A N 1
ATOM 1308 C CA . LEU A 1 161 ? 3.916 6.871 5.283 1.00 98.44 161 LEU A CA 1
ATOM 1309 C C . LEU A 1 161 ? 3.159 6.107 4.185 1.00 98.44 161 LEU A C 1
ATOM 1311 O O . LEU A 1 161 ? 3.589 6.102 3.034 1.00 98.44 161 LEU A O 1
ATOM 1315 N N . LEU A 1 162 ? 2.000 5.524 4.498 1.00 98.00 162 LEU A N 1
ATOM 1316 C CA . LEU A 1 162 ? 1.159 4.834 3.513 1.00 98.00 162 LEU A CA 1
ATOM 1317 C C . LEU A 1 162 ? 0.587 5.790 2.449 1.00 98.00 162 LEU A C 1
ATOM 1319 O O . LEU A 1 162 ? 0.503 5.435 1.273 1.00 98.00 162 LEU A O 1
ATOM 1323 N N . LEU A 1 163 ? 0.215 7.014 2.827 1.00 98.12 163 LEU A N 1
ATOM 1324 C CA . LEU A 1 163 ? -0.210 8.051 1.882 1.00 98.12 163 LEU A CA 1
ATOM 1325 C C . LEU A 1 163 ? 0.962 8.565 1.042 1.00 98.12 163 LEU A C 1
ATOM 1327 O O . LEU A 1 163 ? 0.799 8.762 -0.161 1.00 98.12 163 LEU A O 1
ATOM 1331 N N . LEU A 1 164 ? 2.145 8.733 1.639 1.00 98.19 164 LEU A N 1
ATOM 1332 C CA . LEU A 1 164 ? 3.362 9.085 0.907 1.00 98.19 164 LEU A CA 1
ATOM 1333 C C . LEU A 1 164 ? 3.711 8.009 -0.128 1.00 98.19 164 LEU A C 1
ATOM 1335 O O . LEU A 1 164 ? 4.050 8.348 -1.262 1.00 98.19 164 LEU A O 1
ATOM 1339 N N . ASN A 1 165 ? 3.556 6.727 0.218 1.00 98.19 165 ASN A N 1
ATOM 1340 C CA . ASN A 1 165 ? 3.661 5.620 -0.732 1.00 98.19 165 ASN A CA 1
ATOM 1341 C C . ASN A 1 165 ? 2.679 5.789 -1.909 1.00 98.19 165 ASN A C 1
ATOM 1343 O O . ASN A 1 165 ? 3.113 5.730 -3.054 1.00 98.19 165 ASN A O 1
ATOM 1347 N N . CYS A 1 166 ? 1.395 6.084 -1.664 1.00 98.06 166 CYS A N 1
ATOM 1348 C CA . CYS A 1 166 ? 0.432 6.325 -2.750 1.00 98.06 166 CYS A CA 1
ATOM 1349 C C . CYS A 1 166 ? 0.835 7.509 -3.645 1.00 98.06 166 CYS A C 1
ATOM 1351 O O . CYS A 1 166 ? 0.835 7.391 -4.868 1.00 98.06 166 CYS A O 1
ATOM 1353 N N . VAL A 1 167 ? 1.185 8.653 -3.048 1.00 98.31 167 VAL A N 1
ATOM 1354 C CA . VAL A 1 167 ? 1.528 9.877 -3.793 1.00 98.31 167 VAL A CA 1
ATOM 1355 C C . VAL A 1 167 ? 2.769 9.666 -4.655 1.00 98.31 167 VAL A C 1
ATOM 1357 O O . VAL A 1 167 ? 2.772 10.024 -5.831 1.00 98.31 167 VAL A O 1
ATOM 1360 N N . THR A 1 168 ? 3.813 9.059 -4.091 1.00 97.88 168 THR A N 1
ATOM 1361 C CA . THR A 1 168 ? 5.048 8.755 -4.829 1.00 97.88 168 THR A CA 1
ATOM 1362 C C . THR A 1 168 ? 4.814 7.717 -5.920 1.00 97.88 168 THR A C 1
ATOM 1364 O O . THR A 1 168 ? 5.364 7.864 -7.006 1.00 97.88 168 THR A O 1
ATOM 1367 N N . GLN A 1 169 ? 3.930 6.742 -5.700 1.00 98.00 169 GLN A N 1
ATOM 1368 C CA . GLN A 1 169 ? 3.538 5.778 -6.725 1.00 98.00 169 GLN A CA 1
ATOM 1369 C C . GLN A 1 169 ? 2.794 6.444 -7.896 1.00 98.00 169 GLN A C 1
ATOM 1371 O O . GLN A 1 169 ? 3.117 6.187 -9.055 1.00 98.00 169 GLN A O 1
ATOM 1376 N N . PHE A 1 170 ? 1.853 7.355 -7.628 1.00 98.25 170 PHE A N 1
ATOM 1377 C CA . PHE A 1 170 ? 1.183 8.118 -8.688 1.00 98.25 170 PHE A CA 1
ATOM 1378 C C . PHE A 1 170 ? 2.150 9.037 -9.436 1.00 98.25 170 PHE A C 1
ATOM 1380 O O . PHE A 1 170 ? 2.107 9.101 -10.665 1.00 98.25 170 PHE A O 1
ATOM 1387 N N . ALA A 1 171 ? 3.061 9.699 -8.720 1.00 98.00 171 ALA A N 1
ATOM 1388 C CA . ALA A 1 171 ? 4.120 10.485 -9.342 1.00 98.00 171 ALA A CA 1
ATOM 1389 C C . ALA A 1 171 ? 5.010 9.611 -10.240 1.00 98.00 171 ALA A C 1
ATOM 1391 O O . ALA A 1 171 ? 5.310 10.008 -11.365 1.00 98.00 171 ALA A O 1
ATOM 1392 N N . ASN A 1 172 ? 5.359 8.398 -9.799 1.00 97.06 172 ASN A N 1
ATOM 1393 C CA . ASN A 1 172 ? 6.115 7.442 -10.604 1.00 97.06 172 ASN A CA 1
ATOM 1394 C C . ASN A 1 172 ? 5.342 6.991 -11.855 1.00 97.06 172 ASN A C 1
ATOM 1396 O O . ASN A 1 172 ? 5.918 6.849 -12.927 1.00 97.06 172 ASN A O 1
ATOM 1400 N N . GLN A 1 173 ? 4.025 6.790 -11.769 1.00 97.56 173 GLN A N 1
ATOM 1401 C CA . GLN A 1 173 ? 3.196 6.509 -12.948 1.00 97.56 173 GLN A CA 1
ATOM 1402 C C . GLN A 1 173 ? 3.193 7.659 -13.945 1.00 97.56 173 GLN A C 1
ATOM 1404 O O . GLN A 1 173 ? 3.371 7.430 -15.140 1.00 97.56 173 GLN A O 1
ATOM 1409 N N . ILE A 1 174 ? 3.053 8.893 -13.469 1.00 97.81 174 ILE A N 1
ATOM 1410 C CA . ILE A 1 174 ? 3.088 10.074 -14.334 1.00 97.81 174 ILE A CA 1
ATOM 1411 C C . ILE A 1 174 ? 4.448 10.184 -15.029 1.00 97.81 174 ILE A C 1
ATOM 1413 O O . ILE A 1 174 ? 4.501 10.369 -16.244 1.00 97.81 174 ILE A O 1
ATOM 1417 N N . THR A 1 175 ? 5.556 10.021 -14.301 1.00 96.19 175 THR A N 1
ATOM 1418 C CA . THR A 1 175 ? 6.892 10.098 -14.907 1.00 96.19 175 THR A CA 1
ATOM 1419 C C . THR A 1 175 ? 7.118 8.980 -15.915 1.00 96.19 175 THR A C 1
ATOM 1421 O O . THR A 1 175 ? 7.700 9.238 -16.959 1.00 96.19 175 THR A O 1
ATOM 1424 N N . ARG A 1 176 ? 6.599 7.771 -15.688 1.00 94.38 176 ARG A N 1
ATOM 1425 C CA . ARG A 1 176 ? 6.689 6.663 -16.654 1.00 94.38 176 ARG A CA 1
ATOM 1426 C C . ARG A 1 176 ? 5.810 6.839 -17.892 1.00 94.38 176 ARG A C 1
ATOM 1428 O O . ARG A 1 176 ? 6.123 6.258 -18.925 1.00 94.38 176 ARG A O 1
ATOM 1435 N N . ILE A 1 177 ? 4.758 7.653 -17.820 1.00 96.62 177 ILE A N 1
ATOM 1436 C CA . ILE A 1 177 ? 3.979 8.070 -18.997 1.00 96.62 177 ILE A CA 1
ATOM 1437 C C . ILE A 1 177 ? 4.752 9.125 -19.802 1.00 96.62 177 ILE A C 1
ATOM 1439 O O . ILE A 1 177 ? 4.796 9.054 -21.027 1.00 96.62 177 ILE A O 1
ATOM 1443 N N . VAL A 1 178 ? 5.387 10.088 -19.126 1.00 96.69 178 VAL A N 1
ATOM 1444 C CA . VAL A 1 178 ? 6.186 11.142 -19.780 1.00 96.69 178 VAL A CA 1
ATOM 1445 C C . VAL A 1 178 ? 7.463 10.563 -20.402 1.00 96.69 178 VAL A C 1
ATOM 1447 O O . VAL A 1 178 ? 7.752 10.804 -21.571 1.00 96.69 178 VAL A O 1
ATOM 1450 N N . TYR A 1 179 ? 8.200 9.760 -19.635 1.00 95.00 179 TYR A N 1
ATOM 1451 C CA . TYR A 1 179 ? 9.418 9.055 -20.035 1.00 95.00 179 TYR A CA 1
ATOM 1452 C C . TYR A 1 179 ? 9.072 7.590 -20.329 1.00 95.00 179 TYR A C 1
ATOM 1454 O O . TYR A 1 179 ? 9.375 6.681 -19.554 1.00 95.00 179 TYR A O 1
ATOM 1462 N N . HIS A 1 180 ? 8.357 7.361 -21.429 1.00 93.88 180 HIS A N 1
ATOM 1463 C CA . HIS A 1 180 ? 7.770 6.052 -21.728 1.00 93.88 180 HIS A CA 1
ATOM 1464 C C . HIS A 1 180 ? 8.746 5.066 -22.377 1.00 93.88 180 HIS A C 1
ATOM 1466 O O . HIS A 1 180 ? 8.546 3.857 -22.256 1.00 93.88 180 HIS A O 1
ATOM 1472 N N . SER A 1 181 ? 9.780 5.561 -23.062 1.00 93.25 181 SER A N 1
ATOM 1473 C CA . SER A 1 181 ? 10.792 4.745 -23.742 1.00 93.25 181 SER A CA 1
ATOM 1474 C C . SER A 1 181 ? 12.062 4.583 -22.906 1.00 93.25 181 SER A C 1
ATOM 1476 O O . SER A 1 181 ? 12.375 5.419 -22.057 1.00 93.25 181 SER A O 1
ATOM 1478 N N . PHE A 1 182 ? 12.827 3.524 -23.185 1.00 90.25 182 PHE A N 1
ATOM 1479 C CA . PHE A 1 182 ? 14.102 3.259 -22.516 1.00 90.25 182 PHE A CA 1
ATOM 1480 C C . PHE A 1 182 ? 15.087 4.431 -22.654 1.00 90.25 182 PHE A C 1
ATOM 1482 O O . PHE A 1 182 ? 15.716 4.835 -21.680 1.00 90.25 182 PHE A O 1
ATOM 1489 N N . GLU A 1 183 ? 15.193 5.020 -23.846 1.00 92.75 183 GLU A N 1
ATOM 1490 C CA . GLU A 1 183 ? 16.082 6.161 -24.087 1.00 92.75 183 GLU A CA 1
ATOM 1491 C C . GLU A 1 183 ? 15.673 7.378 -23.251 1.00 92.75 183 GLU A C 1
ATOM 1493 O O . GLU A 1 183 ? 16.502 7.952 -22.549 1.00 92.75 183 GLU A O 1
ATOM 1498 N N . GLN A 1 184 ? 14.383 7.730 -23.245 1.00 92.38 184 GLN A N 1
ATOM 1499 C CA . GLN A 1 184 ? 13.867 8.865 -22.472 1.00 92.38 184 GLN A CA 1
ATOM 1500 C C . GLN A 1 184 ? 14.007 8.670 -20.961 1.00 92.38 184 GLN A C 1
ATOM 1502 O O . GLN A 1 184 ? 14.225 9.633 -20.234 1.00 92.38 184 GLN A O 1
ATOM 1507 N N . GLN A 1 185 ? 13.891 7.437 -20.474 1.00 91.25 185 GLN A N 1
ATOM 1508 C CA . GLN A 1 185 ? 14.114 7.135 -19.061 1.00 91.25 185 GLN A CA 1
ATOM 1509 C C . GLN A 1 185 ? 15.578 7.273 -18.665 1.00 91.25 185 GLN A C 1
ATOM 1511 O O . GLN A 1 185 ? 15.855 7.547 -17.508 1.00 91.25 185 GLN A O 1
ATOM 1516 N N . ASN A 1 186 ? 16.514 7.109 -19.597 1.00 91.62 186 ASN A N 1
ATOM 1517 C CA . ASN A 1 186 ? 17.940 7.247 -19.316 1.00 91.62 186 ASN A CA 1
ATOM 1518 C C . ASN A 1 186 ? 18.459 8.684 -19.475 1.00 91.62 186 ASN A C 1
ATOM 1520 O O . ASN A 1 186 ? 19.596 8.962 -19.091 1.00 91.62 186 ASN A O 1
ATOM 1524 N N . THR A 1 187 ? 17.649 9.618 -19.981 1.00 94.12 187 THR A N 1
ATOM 1525 C CA . THR A 1 187 ? 18.022 11.038 -20.050 1.00 94.12 187 THR A CA 1
ATOM 1526 C C . THR A 1 187 ? 17.675 11.790 -18.765 1.00 94.12 187 THR A C 1
ATOM 1528 O O . THR A 1 187 ? 16.847 11.369 -17.954 1.00 94.12 187 THR A O 1
ATOM 1531 N N . VAL A 1 188 ? 18.331 12.933 -18.552 1.00 93.31 188 VAL A N 1
ATOM 1532 C CA . VAL A 1 188 ? 17.997 13.859 -17.463 1.00 93.31 188 VAL A CA 1
ATOM 1533 C C . VAL A 1 188 ? 16.831 14.750 -17.920 1.00 93.31 188 VAL A C 1
ATOM 1535 O O . VAL A 1 188 ? 16.913 15.319 -19.007 1.00 93.31 188 VAL A O 1
ATOM 1538 N N . PRO A 1 189 ? 15.763 14.911 -17.115 1.00 94.69 189 PRO A N 1
ATOM 1539 C CA . PRO A 1 189 ? 15.645 14.486 -15.720 1.00 94.69 189 PRO A CA 1
ATOM 1540 C C . PRO A 1 189 ? 14.891 13.157 -15.516 1.00 94.69 189 PRO A C 1
ATOM 1542 O O . PRO A 1 189 ? 14.657 12.777 -14.369 1.00 94.69 189 PRO A O 1
ATOM 1545 N N . GLY A 1 190 ? 14.529 12.448 -16.592 1.00 91.88 190 GLY A N 1
ATOM 1546 C CA . GLY A 1 190 ? 13.783 11.185 -16.558 1.00 91.88 190 GLY A CA 1
ATOM 1547 C C . GLY A 1 190 ? 14.372 10.156 -15.597 1.00 91.88 190 GLY A C 1
ATOM 1548 O O . GLY A 1 190 ? 13.682 9.738 -14.670 1.00 91.88 190 GLY A O 1
ATOM 1549 N N . ASN A 1 191 ? 15.666 9.860 -15.736 1.00 92.88 191 ASN A N 1
ATOM 1550 C CA . ASN A 1 191 ? 16.375 8.860 -14.926 1.00 92.88 191 ASN A CA 1
ATOM 1551 C C . ASN A 1 191 ? 16.265 9.146 -13.423 1.00 92.88 191 ASN A C 1
ATOM 1553 O O . ASN A 1 191 ? 15.978 8.264 -12.612 1.00 92.88 191 ASN A O 1
ATOM 1557 N N . ILE A 1 192 ? 16.446 10.415 -13.051 1.00 95.44 192 ILE A N 1
ATOM 1558 C CA . ILE A 1 192 ? 16.397 10.856 -11.657 1.00 95.44 192 ILE A CA 1
ATOM 1559 C C . ILE A 1 192 ? 14.977 10.686 -11.120 1.00 95.44 192 ILE A C 1
ATOM 1561 O O . ILE A 1 192 ? 14.777 10.034 -10.097 1.00 95.44 192 ILE A O 1
ATOM 1565 N N . TRP A 1 193 ? 13.978 11.228 -11.818 1.00 95.12 193 TRP A N 1
ATOM 1566 C CA . TRP A 1 193 ? 12.602 11.217 -11.329 1.00 95.12 193 TRP A CA 1
ATOM 1567 C C . TRP A 1 193 ? 12.019 9.812 -11.224 1.00 95.12 193 TRP A C 1
ATOM 1569 O O . TRP A 1 193 ? 11.406 9.486 -10.207 1.00 95.12 193 TRP A O 1
ATOM 1579 N N . THR A 1 194 ? 12.226 8.964 -12.234 1.00 92.81 194 THR A N 1
ATOM 1580 C CA . THR A 1 194 ? 11.691 7.597 -12.214 1.00 92.81 194 THR A CA 1
ATOM 1581 C C . THR A 1 194 ? 12.321 6.739 -11.124 1.00 92.81 194 THR A C 1
ATOM 1583 O O . THR A 1 194 ? 11.650 5.868 -10.584 1.00 92.81 194 THR A O 1
ATOM 1586 N N . ASN A 1 195 ? 13.587 6.974 -10.765 1.00 93.81 195 ASN A N 1
ATOM 1587 C CA . ASN A 1 195 ? 14.242 6.218 -9.696 1.00 93.81 195 ASN A CA 1
ATOM 1588 C C . ASN A 1 195 ? 13.926 6.772 -8.306 1.00 93.81 195 ASN A C 1
ATOM 1590 O O . ASN A 1 195 ? 13.697 5.992 -7.384 1.00 93.81 195 ASN A O 1
ATOM 1594 N N . VAL A 1 196 ? 13.860 8.097 -8.145 1.00 96.81 196 VAL A N 1
ATOM 1595 C CA . VAL A 1 196 ? 13.533 8.728 -6.858 1.00 96.81 196 VAL A CA 1
ATOM 1596 C C . VAL A 1 196 ? 12.116 8.373 -6.422 1.00 96.81 196 VAL A C 1
ATOM 1598 O O . VAL A 1 196 ? 11.931 7.945 -5.285 1.00 96.81 196 VAL A O 1
ATOM 1601 N N . PHE A 1 197 ? 11.117 8.505 -7.301 1.00 97.12 197 PHE A N 1
ATOM 1602 C CA . PHE A 1 197 ? 9.737 8.183 -6.927 1.00 97.12 197 PHE A CA 1
ATOM 1603 C C . PHE A 1 197 ? 9.526 6.687 -6.713 1.00 97.12 197 PHE A C 1
ATOM 1605 O O . PHE A 1 197 ? 8.849 6.307 -5.757 1.00 97.12 197 PHE A O 1
ATOM 1612 N N . PHE A 1 198 ? 10.164 5.842 -7.528 1.00 94.19 198 PHE A N 1
ATOM 1613 C CA . PHE A 1 198 ? 10.180 4.402 -7.299 1.00 94.19 198 PHE A CA 1
ATOM 1614 C C . PHE A 1 198 ? 10.771 4.069 -5.922 1.00 94.19 198 PHE A C 1
ATOM 1616 O O . PHE A 1 198 ? 10.073 3.509 -5.081 1.00 94.19 198 PHE A O 1
ATOM 1623 N N . ALA A 1 199 ? 12.001 4.495 -5.624 1.00 96.31 199 ALA A N 1
ATOM 1624 C CA . ALA A 1 199 ? 12.648 4.213 -4.343 1.00 96.31 199 ALA A CA 1
ATOM 1625 C C . ALA A 1 199 ? 11.859 4.774 -3.148 1.00 96.31 199 ALA A C 1
ATOM 1627 O O . ALA A 1 199 ? 11.663 4.074 -2.155 1.00 96.31 199 ALA A O 1
ATOM 1628 N N . ALA A 1 200 ? 11.352 6.006 -3.252 1.00 97.38 200 ALA A N 1
ATOM 1629 C CA . ALA A 1 200 ? 10.550 6.625 -2.202 1.00 97.38 200 ALA A CA 1
ATOM 1630 C C . ALA A 1 200 ? 9.267 5.832 -1.914 1.00 97.38 200 ALA A C 1
ATOM 1632 O O . ALA A 1 200 ? 8.925 5.642 -0.746 1.00 97.38 200 ALA A O 1
ATOM 1633 N N . SER A 1 201 ? 8.594 5.319 -2.951 1.00 96.88 201 SER A N 1
ATOM 1634 C CA . SER A 1 201 ? 7.389 4.501 -2.781 1.00 96.88 201 SER A CA 1
ATOM 1635 C C . SER A 1 201 ? 7.678 3.208 -2.012 1.00 96.88 201 SER A C 1
ATOM 1637 O O . SER A 1 201 ? 6.958 2.898 -1.058 1.00 96.88 201 SER A O 1
ATOM 1639 N N . PHE A 1 202 ? 8.766 2.508 -2.349 1.00 94.94 202 PHE A N 1
ATOM 1640 C CA . PHE A 1 202 ? 9.184 1.272 -1.683 1.00 94.94 202 PHE A CA 1
ATOM 1641 C C . PHE A 1 202 ? 9.611 1.512 -0.237 1.00 94.94 202 PHE A C 1
ATOM 1643 O O . PHE A 1 202 ? 9.178 0.786 0.657 1.00 94.94 202 PHE A O 1
ATOM 1650 N N . VAL A 1 203 ? 10.420 2.545 0.013 1.00 97.94 203 VAL A N 1
ATOM 1651 C CA . VAL A 1 203 ? 10.870 2.892 1.369 1.00 97.94 203 VAL A CA 1
ATOM 1652 C C . VAL A 1 203 ? 9.679 3.265 2.249 1.00 97.94 203 VAL A C 1
ATOM 1654 O O . VAL A 1 203 ? 9.563 2.755 3.362 1.00 97.94 203 VAL A O 1
ATOM 1657 N N . ALA A 1 204 ? 8.756 4.091 1.749 1.00 98.00 204 ALA A N 1
ATOM 1658 C CA . ALA A 1 204 ? 7.575 4.497 2.504 1.00 98.00 204 ALA A CA 1
ATOM 1659 C C . ALA A 1 204 ? 6.671 3.300 2.854 1.00 98.00 204 ALA A C 1
ATOM 1661 O O . ALA A 1 204 ? 6.266 3.163 4.010 1.00 98.00 204 ALA A O 1
ATOM 1662 N N . ALA A 1 205 ? 6.413 2.398 1.898 1.00 96.75 205 ALA A N 1
ATOM 1663 C CA . ALA A 1 205 ? 5.650 1.173 2.151 1.00 96.75 205 ALA A CA 1
ATOM 1664 C C . ALA A 1 205 ? 6.357 0.242 3.146 1.00 96.75 205 ALA A C 1
ATOM 1666 O O . ALA A 1 205 ? 5.735 -0.224 4.100 1.00 96.75 205 ALA A O 1
ATOM 1667 N N . GLY A 1 206 ? 7.659 0.004 2.960 1.00 96.75 206 GLY A N 1
ATOM 1668 C CA . GLY A 1 206 ? 8.451 -0.865 3.831 1.00 96.75 206 GLY A CA 1
ATOM 1669 C C . GLY A 1 206 ? 8.499 -0.359 5.273 1.00 96.75 206 GLY A C 1
ATOM 1670 O O . GLY A 1 206 ? 8.254 -1.125 6.204 1.00 96.75 206 GLY A O 1
ATOM 1671 N N . MET A 1 207 ? 8.736 0.943 5.468 1.00 98.25 207 MET A N 1
ATOM 1672 C CA . MET A 1 207 ? 8.730 1.561 6.798 1.00 98.25 207 MET A CA 1
ATOM 1673 C C . MET A 1 207 ? 7.347 1.505 7.450 1.00 98.25 207 MET A C 1
ATOM 1675 O O . MET A 1 207 ? 7.250 1.162 8.628 1.00 98.25 207 MET A O 1
ATOM 1679 N N . ALA A 1 208 ? 6.278 1.803 6.704 1.00 97.88 208 ALA A N 1
ATOM 1680 C CA . ALA A 1 208 ? 4.914 1.725 7.221 1.00 97.88 208 ALA A CA 1
ATOM 1681 C C . ALA A 1 208 ? 4.544 0.302 7.656 1.00 97.88 208 ALA A C 1
ATOM 1683 O O . ALA A 1 208 ? 4.038 0.112 8.762 1.00 97.88 208 ALA A O 1
ATOM 1684 N N . GLY A 1 209 ? 4.832 -0.694 6.812 1.00 96.12 209 GLY A N 1
ATOM 1685 C CA . GLY A 1 209 ? 4.547 -2.100 7.090 1.00 96.12 209 GLY A CA 1
ATOM 1686 C C . GLY A 1 209 ? 5.332 -2.628 8.289 1.00 96.12 209 GLY A C 1
ATOM 1687 O O . GLY A 1 209 ? 4.750 -3.249 9.178 1.00 96.12 209 GLY A O 1
ATOM 1688 N N . ALA A 1 210 ? 6.631 -2.323 8.371 1.00 96.81 210 ALA A N 1
ATOM 1689 C CA . ALA A 1 210 ? 7.462 -2.707 9.511 1.00 96.81 210 ALA A CA 1
ATOM 1690 C C . ALA A 1 210 ? 6.981 -2.056 10.819 1.00 96.81 210 ALA A C 1
ATOM 1692 O O . ALA A 1 210 ? 6.882 -2.731 11.845 1.00 96.81 210 ALA A O 1
ATOM 1693 N N . TRP A 1 211 ? 6.634 -0.766 10.784 1.00 98.12 211 TRP A N 1
ATOM 1694 C CA . TRP A 1 211 ? 6.126 -0.055 11.957 1.00 98.12 211 TRP A CA 1
ATOM 1695 C C . TRP A 1 211 ? 4.767 -0.610 12.406 1.00 98.12 211 TRP A C 1
ATOM 1697 O O . TRP A 1 211 ? 4.578 -0.893 13.589 1.00 98.12 211 TRP A O 1
ATOM 1707 N N . LEU A 1 212 ? 3.846 -0.857 11.473 1.00 96.44 212 LEU A N 1
ATOM 1708 C CA . LEU A 1 212 ? 2.563 -1.494 11.769 1.00 96.44 212 LEU A CA 1
ATOM 1709 C C . LEU A 1 212 ? 2.751 -2.880 12.398 1.00 96.44 212 LEU A C 1
ATOM 1711 O O . LEU A 1 212 ? 2.171 -3.161 13.448 1.00 96.44 212 LEU A O 1
ATOM 1715 N N . ALA A 1 213 ? 3.586 -3.730 11.795 1.00 94.38 213 ALA A N 1
ATOM 1716 C CA . ALA A 1 213 ? 3.860 -5.071 12.304 1.00 94.38 213 ALA A CA 1
ATOM 1717 C C . ALA A 1 213 ? 4.442 -5.036 13.725 1.00 94.38 213 ALA A C 1
ATOM 1719 O O . ALA A 1 213 ? 4.029 -5.821 14.581 1.00 94.38 213 ALA A O 1
ATOM 1720 N N . TYR A 1 214 ? 5.351 -4.095 13.991 1.00 96.19 214 TYR A N 1
ATOM 1721 C CA . TYR A 1 214 ? 5.931 -3.883 15.313 1.00 96.19 214 TYR A CA 1
ATOM 1722 C C . TYR A 1 214 ? 4.879 -3.475 16.357 1.00 96.19 214 TYR A C 1
ATOM 1724 O O . TYR A 1 214 ? 4.804 -4.084 17.423 1.00 96.19 214 TYR A O 1
ATOM 1732 N N . GLU A 1 215 ? 4.022 -2.495 16.057 1.00 96.81 215 GLU A N 1
ATOM 1733 C CA . GLU A 1 215 ? 2.985 -2.039 16.996 1.00 96.81 215 GLU A CA 1
ATOM 1734 C C . GLU A 1 215 ? 1.932 -3.115 17.272 1.00 96.81 215 GLU A C 1
ATOM 1736 O O . GLU A 1 215 ? 1.543 -3.321 18.422 1.00 96.81 215 GLU A O 1
ATOM 1741 N N . VAL A 1 216 ? 1.511 -3.859 16.246 1.00 94.38 216 VAL A N 1
ATOM 1742 C CA . VAL A 1 216 ? 0.586 -4.988 16.422 1.00 94.38 216 VAL A CA 1
ATOM 1743 C C . VAL A 1 216 ? 1.230 -6.094 17.260 1.00 94.38 216 VAL A C 1
ATOM 1745 O O . VAL A 1 216 ? 0.564 -6.689 18.108 1.00 94.38 216 VAL A O 1
ATOM 1748 N N . HIS A 1 217 ? 2.524 -6.365 17.073 1.00 92.88 217 HIS A N 1
ATOM 1749 C CA . HIS A 1 217 ? 3.250 -7.328 17.900 1.00 92.88 217 HIS A CA 1
ATOM 1750 C C . HIS A 1 217 ? 3.294 -6.901 19.376 1.00 92.88 217 HIS A C 1
ATOM 1752 O O . HIS A 1 217 ? 3.011 -7.716 20.256 1.00 92.88 217 HIS A O 1
ATOM 1758 N N . LEU A 1 218 ? 3.577 -5.624 19.657 1.00 95.31 218 LEU A N 1
ATOM 1759 C CA . LEU A 1 218 ? 3.538 -5.090 21.022 1.00 95.31 218 LEU A CA 1
ATOM 1760 C C . LEU A 1 218 ? 2.143 -5.214 21.650 1.00 95.31 218 LEU A C 1
ATOM 1762 O O . LEU A 1 218 ? 2.033 -5.646 22.797 1.00 95.31 218 LEU A O 1
ATOM 1766 N N . LEU A 1 219 ? 1.085 -4.891 20.900 1.00 94.69 219 LEU A N 1
ATOM 1767 C CA . LEU A 1 219 ? -0.299 -5.013 21.369 1.00 94.69 219 LEU A CA 1
ATOM 1768 C C . LEU A 1 219 ? -0.674 -6.458 21.701 1.00 94.69 219 LEU A C 1
ATOM 1770 O O . LEU A 1 219 ? -1.238 -6.712 22.762 1.00 94.69 219 LEU A O 1
ATOM 1774 N N . ARG A 1 220 ? -0.312 -7.416 20.840 1.00 92.19 220 ARG A N 1
ATOM 1775 C CA . ARG A 1 220 ? -0.532 -8.851 21.090 1.00 92.19 220 ARG A CA 1
ATOM 1776 C C . ARG A 1 220 ? 0.195 -9.343 22.337 1.00 92.19 220 ARG A C 1
ATOM 1778 O O . ARG A 1 220 ? -0.342 -10.169 23.065 1.00 92.19 220 ARG A O 1
ATOM 1785 N N . ARG A 1 221 ? 1.403 -8.834 22.595 1.00 92.88 221 ARG A N 1
ATOM 1786 C CA . ARG A 1 221 ? 2.168 -9.177 23.800 1.00 92.88 221 ARG A CA 1
ATOM 1787 C C . ARG A 1 221 ? 1.549 -8.582 25.067 1.00 92.88 221 ARG A C 1
ATOM 1789 O O . ARG A 1 221 ? 1.583 -9.231 26.106 1.00 92.88 221 ARG A O 1
ATOM 1796 N N . ALA A 1 222 ? 1.009 -7.367 24.986 1.00 94.75 222 ALA A N 1
ATOM 1797 C CA . ALA A 1 222 ? 0.350 -6.702 26.110 1.00 94.75 222 ALA A CA 1
ATOM 1798 C C . ALA A 1 222 ? -1.032 -7.300 26.433 1.00 94.75 222 ALA A C 1
ATOM 1800 O O . ALA A 1 222 ? -1.427 -7.328 27.596 1.00 94.75 222 ALA A O 1
ATOM 1801 N N . HIS A 1 223 ? -1.738 -7.803 25.418 1.00 92.81 223 HIS A N 1
ATOM 1802 C CA . HIS A 1 223 ? -3.085 -8.360 25.533 1.00 92.81 223 HIS A CA 1
ATOM 1803 C C . HIS A 1 223 ? -3.153 -9.760 24.895 1.00 92.81 223 HIS A C 1
ATOM 1805 O O . HIS A 1 223 ? -3.702 -9.923 23.798 1.00 92.81 223 HIS A O 1
ATOM 1811 N N . PRO A 1 224 ? -2.563 -10.782 25.544 1.00 89.81 224 PRO A N 1
ATOM 1812 C CA . PRO A 1 224 ? -2.539 -12.134 24.999 1.00 89.81 224 PRO A CA 1
ATOM 1813 C C . PRO A 1 224 ? -3.965 -12.677 24.837 1.00 89.81 224 PRO A C 1
ATOM 1815 O O . PRO A 1 224 ? -4.769 -12.612 25.761 1.00 89.81 224 PRO A O 1
ATOM 1818 N N . GLY A 1 225 ? -4.278 -13.208 23.652 1.00 86.62 225 GLY A N 1
ATOM 1819 C CA . GLY A 1 225 ? -5.584 -13.800 23.333 1.00 86.62 225 GLY A CA 1
ATOM 1820 C C . GLY A 1 225 ? -6.658 -12.822 22.840 1.00 86.62 225 GLY A C 1
ATOM 1821 O O . GLY A 1 225 ? -7.610 -13.268 22.212 1.00 86.62 225 GLY A O 1
ATOM 1822 N N . GLN A 1 226 ? -6.490 -11.508 23.035 1.00 88.25 226 GLN A N 1
ATOM 1823 C CA . GLN A 1 226 ? -7.485 -10.515 22.604 1.00 88.25 226 GLN A CA 1
ATOM 1824 C C . GLN A 1 226 ? -7.506 -10.317 21.080 1.00 88.25 226 GLN A C 1
ATOM 1826 O O . GLN A 1 226 ? -8.561 -10.150 20.471 1.00 88.25 226 GLN A O 1
ATOM 1831 N N . PHE A 1 227 ? -6.330 -10.303 20.453 1.00 90.12 227 PHE A N 1
ATOM 1832 C CA . PHE A 1 227 ? -6.192 -10.060 19.018 1.00 90.12 227 PHE A CA 1
ATOM 1833 C C . PHE A 1 227 ? -5.909 -11.362 18.270 1.00 90.12 227 PHE A C 1
ATOM 1835 O O . PHE A 1 227 ? -5.209 -12.239 18.777 1.00 90.12 227 PHE A O 1
ATOM 1842 N N . GLY A 1 228 ? -6.406 -11.460 17.033 1.00 83.19 228 GLY A N 1
ATOM 1843 C CA . GLY A 1 228 ? -6.178 -12.623 16.175 1.00 83.19 228 GLY A CA 1
ATOM 1844 C C . GLY A 1 228 ? -4.687 -12.949 15.967 1.00 83.19 228 GLY A C 1
ATOM 1845 O O . GLY A 1 228 ? -3.830 -12.056 16.098 1.00 83.19 228 GLY A O 1
ATOM 1846 N N . PRO A 1 229 ? -4.367 -14.215 15.627 1.00 83.94 229 PRO A N 1
ATOM 1847 C CA . PRO A 1 229 ? -2.992 -14.683 15.481 1.00 83.94 229 PRO A CA 1
ATOM 1848 C C . PRO A 1 229 ? -2.236 -13.861 14.433 1.00 83.94 229 PRO A C 1
ATOM 1850 O O . PRO A 1 229 ? -2.812 -13.356 13.467 1.00 83.94 229 PRO A O 1
ATOM 1853 N N . GLY A 1 230 ? -0.935 -13.670 14.646 1.00 81.75 230 GLY A N 1
ATOM 1854 C CA . GLY A 1 230 ? -0.071 -13.079 13.634 1.00 81.75 230 GLY A CA 1
ATOM 1855 C C . GLY A 1 230 ? 0.295 -14.083 12.544 1.00 81.75 230 GLY A C 1
ATOM 1856 O O . GLY A 1 230 ? -0.023 -15.265 12.648 1.00 81.75 230 GLY A O 1
ATOM 1857 N N . PRO A 1 231 ? 0.985 -13.630 11.483 1.00 78.56 231 PRO A N 1
ATOM 1858 C CA . PRO A 1 231 ? 1.362 -14.500 10.370 1.00 78.56 231 PRO A CA 1
ATOM 1859 C C . PRO A 1 231 ? 2.177 -15.719 10.815 1.00 78.56 231 PRO A C 1
ATOM 1861 O O . PRO A 1 231 ? 1.957 -16.823 10.333 1.00 78.56 231 PRO A O 1
ATOM 1864 N N . LYS A 1 232 ? 3.087 -15.530 11.779 1.00 80.75 232 LYS A N 1
ATOM 1865 C CA . LYS A 1 232 ? 3.913 -16.608 12.330 1.00 80.75 232 LYS A CA 1
ATOM 1866 C C . LYS A 1 232 ? 3.057 -17.641 13.063 1.00 80.75 232 LYS A C 1
ATOM 1868 O O . LYS A 1 232 ? 3.225 -18.836 12.851 1.00 80.75 232 LYS A O 1
ATOM 1873 N N . GLU A 1 233 ? 2.132 -17.178 13.899 1.00 83.06 233 GLU A N 1
ATOM 1874 C CA . GLU A 1 233 ? 1.208 -18.040 14.632 1.00 83.06 233 GLU A CA 1
ATOM 1875 C C . GLU A 1 233 ? 0.252 -18.775 13.686 1.00 83.06 233 GLU A C 1
ATOM 1877 O O . GLU A 1 233 ? -0.018 -19.948 13.911 1.00 83.06 233 GLU A O 1
ATOM 1882 N N . ILE A 1 234 ? -0.201 -18.130 12.604 1.00 83.62 234 ILE A N 1
ATOM 1883 C CA . ILE A 1 234 ? -1.011 -18.771 11.557 1.00 83.62 234 ILE A CA 1
ATOM 1884 C C . ILE A 1 234 ? -0.219 -19.894 10.879 1.00 83.62 234 ILE A C 1
ATOM 1886 O O . ILE A 1 234 ? -0.745 -20.991 10.724 1.00 83.62 234 ILE A O 1
ATOM 1890 N N . CYS A 1 235 ? 1.048 -19.665 10.516 1.00 82.56 235 CYS A N 1
ATOM 1891 C CA . CYS A 1 235 ? 1.886 -20.708 9.919 1.00 82.56 235 CYS A CA 1
ATOM 1892 C C . CYS A 1 235 ? 2.082 -21.903 10.861 1.00 82.56 235 CYS A C 1
ATOM 1894 O O . CYS A 1 235 ? 2.016 -23.043 10.408 1.00 82.56 235 CYS A O 1
ATOM 1896 N N . TYR A 1 236 ? 2.293 -21.657 12.158 1.00 85.62 236 TYR A N 1
ATOM 1897 C CA . TYR A 1 236 ? 2.383 -22.738 13.141 1.00 85.62 236 TYR A CA 1
ATOM 1898 C C . TYR A 1 236 ? 1.062 -23.486 13.292 1.00 85.62 236 TYR A C 1
ATOM 1900 O O . TYR A 1 236 ? 1.065 -24.706 13.230 1.00 85.62 236 TYR A O 1
ATOM 1908 N N . GLN A 1 237 ? -0.066 -22.778 13.370 1.00 85.25 237 GLN A N 1
ATOM 1909 C CA . GLN A 1 237 ? -1.390 -23.406 13.418 1.00 85.25 237 GLN A CA 1
ATOM 1910 C C . GLN A 1 237 ? -1.657 -24.271 12.181 1.00 85.25 237 GLN A C 1
ATOM 1912 O O . GLN A 1 237 ? -2.089 -25.408 12.314 1.00 85.25 237 GLN A O 1
ATOM 1917 N N . MET A 1 238 ? -1.335 -23.778 10.980 1.00 85.56 238 MET A N 1
ATOM 1918 C CA . MET A 1 238 ? -1.478 -24.547 9.740 1.00 85.56 238 MET A CA 1
ATOM 1919 C C . MET A 1 238 ? -0.578 -25.787 9.708 1.00 85.56 238 MET A C 1
ATOM 1921 O O . MET A 1 238 ? -0.990 -26.831 9.203 1.00 85.56 238 MET A O 1
ATOM 1925 N N . TYR A 1 239 ? 0.648 -25.677 10.223 1.00 88.88 239 TYR A N 1
ATOM 1926 C CA . TYR A 1 239 ? 1.581 -26.797 10.312 1.00 88.88 239 TYR A CA 1
ATOM 1927 C C . TYR A 1 239 ? 1.115 -27.848 11.327 1.00 88.88 239 TYR A C 1
ATOM 1929 O O . TYR A 1 239 ? 1.120 -29.038 11.015 1.00 88.88 239 TYR A O 1
ATOM 1937 N N . ASP A 1 240 ? 0.646 -27.418 12.497 1.00 86.81 240 ASP A N 1
ATOM 1938 C CA . ASP A 1 240 ? 0.113 -28.297 13.540 1.00 86.81 240 ASP A CA 1
ATOM 1939 C C . ASP A 1 240 ? -1.158 -29.015 13.059 1.00 86.81 240 ASP A C 1
ATOM 1941 O O . ASP A 1 240 ? -1.275 -30.232 13.207 1.00 86.81 240 ASP A O 1
ATOM 1945 N N . ASP A 1 241 ? -2.068 -28.296 12.393 1.00 87.19 241 ASP A N 1
ATOM 1946 C CA . ASP A 1 241 ? -3.270 -28.867 11.775 1.00 87.19 241 ASP A CA 1
ATOM 1947 C C . ASP A 1 241 ? -2.918 -29.890 10.685 1.00 87.19 241 ASP A C 1
ATOM 1949 O O . ASP A 1 241 ? -3.564 -30.934 10.566 1.00 87.19 241 ASP A O 1
ATOM 1953 N N . TYR A 1 242 ? -1.889 -29.610 9.880 1.00 88.56 242 TYR A N 1
ATOM 1954 C CA . TYR A 1 242 ? -1.370 -30.554 8.892 1.00 88.56 242 TYR A CA 1
ATOM 1955 C C . TYR A 1 242 ? -0.823 -31.816 9.574 1.00 88.56 242 TYR A C 1
ATOM 1957 O O . TYR A 1 242 ? -1.201 -32.926 9.197 1.00 88.56 242 TYR A O 1
ATOM 1965 N N . LEU A 1 243 ? 0.010 -31.674 10.609 1.00 88.56 243 LEU A N 1
ATOM 1966 C CA . LEU A 1 243 ? 0.560 -32.817 11.339 1.00 88.56 243 LEU A CA 1
ATOM 1967 C C . LEU A 1 243 ? -0.537 -33.673 11.981 1.00 88.56 243 LEU A C 1
ATOM 1969 O O . LEU A 1 243 ? -0.510 -34.896 11.832 1.00 88.56 243 LEU A O 1
ATOM 1973 N N . ALA A 1 244 ? -1.526 -33.043 12.619 1.00 87.06 244 ALA A N 1
ATOM 1974 C CA . ALA A 1 244 ? -2.650 -33.731 13.250 1.00 87.06 244 ALA A CA 1
ATOM 1975 C C . ALA A 1 244 ? -3.479 -34.545 12.241 1.00 87.06 244 ALA A C 1
ATOM 1977 O O . ALA A 1 244 ? -3.885 -35.669 12.539 1.00 87.06 244 ALA A O 1
ATOM 1978 N N . ARG A 1 245 ? -3.691 -34.017 11.025 1.00 89.94 245 ARG A N 1
ATOM 1979 C CA . ARG A 1 245 ? -4.435 -34.713 9.957 1.00 89.94 245 ARG A CA 1
ATOM 1980 C C . ARG A 1 245 ? -3.707 -35.937 9.408 1.00 89.94 245 ARG A C 1
ATOM 1982 O O . ARG A 1 245 ? -4.367 -36.917 9.077 1.00 89.94 245 ARG A O 1
ATOM 1989 N N . TYR A 1 246 ? -2.382 -35.882 9.273 1.00 86.88 246 TYR A N 1
ATOM 1990 C CA . TYR A 1 246 ? -1.621 -36.926 8.574 1.00 86.88 246 TYR A CA 1
ATOM 1991 C C . TYR A 1 246 ? -0.982 -37.967 9.493 1.00 86.88 246 TYR A C 1
ATOM 1993 O O . TYR A 1 246 ? -0.842 -39.121 9.092 1.00 86.88 246 TYR A O 1
ATOM 2001 N N . PHE A 1 247 ? -0.596 -37.595 10.714 1.00 85.31 247 PHE A N 1
ATOM 2002 C CA . PHE A 1 247 ? 0.135 -38.489 11.619 1.00 85.31 247 PHE A CA 1
ATOM 2003 C C . PHE A 1 247 ? -0.694 -38.968 12.819 1.00 85.31 247 PHE A C 1
ATOM 2005 O O . PHE A 1 247 ? -0.173 -39.732 13.637 1.00 85.31 247 PHE A O 1
ATOM 2012 N N . GLY A 1 248 ? -1.969 -38.564 12.902 1.00 71.88 248 GLY A N 1
ATOM 2013 C CA . GLY A 1 248 ? -2.785 -38.691 14.111 1.00 71.88 248 GLY A CA 1
ATOM 2014 C C . GLY A 1 248 ? -2.261 -37.786 15.231 1.00 71.88 248 GLY A C 1
ATOM 2015 O O . GLY A 1 248 ? -1.226 -37.136 15.079 1.00 71.88 248 GLY A O 1
ATOM 2016 N N . GLU A 1 249 ? -2.951 -37.734 16.373 1.00 62.12 249 GLU A N 1
ATOM 2017 C CA . GLU A 1 249 ? -2.430 -37.105 17.597 1.00 62.12 249 GLU A CA 1
ATOM 2018 C C . GLU A 1 249 ? -1.162 -37.851 18.060 1.00 62.12 249 GLU A C 1
ATOM 2020 O O . GLU A 1 249 ? -1.197 -38.716 18.932 1.00 62.12 249 GLU A O 1
ATOM 2025 N N . ARG A 1 250 ? -0.002 -37.548 17.471 1.00 53.28 250 ARG A N 1
ATOM 2026 C CA . ARG A 1 250 ? 1.283 -37.842 18.105 1.00 53.28 250 ARG A CA 1
ATOM 2027 C C . ARG A 1 250 ? 1.529 -36.747 19.125 1.00 53.28 250 ARG A C 1
ATOM 2029 O O . ARG A 1 250 ? 2.151 -35.729 18.833 1.00 53.28 250 ARG A O 1
ATOM 2036 N N . THR A 1 251 ? 1.002 -36.966 20.320 1.00 51.00 251 THR A N 1
ATOM 2037 C CA . THR A 1 251 ? 1.327 -36.214 21.527 1.00 51.00 251 THR A CA 1
ATOM 2038 C C . THR A 1 251 ? 2.839 -36.257 21.739 1.00 51.00 251 THR A C 1
ATOM 2040 O O . THR A 1 251 ? 3.398 -37.257 22.186 1.00 51.00 251 THR A O 1
ATOM 2043 N N . HIS A 1 252 ? 3.529 -35.173 21.382 1.00 48.44 252 HIS A N 1
ATOM 2044 C CA . HIS A 1 252 ? 4.892 -34.945 21.843 1.00 48.44 252 HIS A CA 1
ATOM 2045 C C . HIS A 1 252 ? 4.820 -34.707 23.362 1.00 48.44 252 HIS A C 1
ATOM 2047 O O . HIS A 1 252 ? 4.155 -33.755 23.777 1.00 48.44 252 HIS A O 1
ATOM 2053 N N . PRO A 1 253 ? 5.482 -35.525 24.201 1.00 52.78 253 PRO A N 1
ATOM 2054 C CA . PRO A 1 253 ? 5.384 -35.407 25.659 1.00 52.78 253 PRO A CA 1
ATOM 2055 C C . PRO A 1 253 ? 5.897 -34.059 26.186 1.00 52.78 253 PRO A C 1
ATOM 2057 O O . PRO A 1 253 ? 5.436 -33.589 27.213 1.00 52.78 253 PRO A O 1
ATOM 2060 N N . GLU A 1 254 ? 6.778 -33.391 25.442 1.00 54.34 254 GLU A N 1
ATOM 2061 C CA . GLU A 1 254 ? 7.312 -32.064 25.779 1.00 54.34 254 GLU A CA 1
ATOM 2062 C C . GLU A 1 254 ? 6.371 -30.907 25.380 1.00 54.34 254 GLU A C 1
ATOM 2064 O O . GLU A 1 254 ? 6.474 -29.800 25.901 1.00 54.34 254 GLU A O 1
ATOM 2069 N N . ILE A 1 255 ? 5.427 -31.160 24.465 1.00 53.62 255 ILE A N 1
ATOM 2070 C CA . ILE A 1 255 ? 4.405 -30.188 24.047 1.00 53.62 255 ILE A CA 1
ATOM 2071 C C . ILE A 1 255 ? 3.170 -30.290 24.944 1.00 53.62 255 ILE A C 1
ATOM 2073 O O . ILE A 1 255 ? 2.423 -29.322 25.028 1.00 53.62 255 ILE A O 1
ATOM 2077 N N . LEU A 1 256 ? 2.975 -31.409 25.652 1.00 54.03 256 LEU A N 1
ATOM 2078 C CA . LEU A 1 256 ? 1.851 -31.599 26.568 1.00 54.03 256 LEU A CA 1
ATOM 2079 C C . LEU A 1 256 ? 1.854 -30.574 27.700 1.00 54.03 256 LEU A C 1
ATOM 2081 O O . LEU A 1 256 ? 0.824 -29.951 27.880 1.00 54.03 256 LEU A O 1
ATOM 2085 N N . ASP A 1 257 ? 2.980 -30.282 28.354 1.00 57.50 257 ASP A N 1
ATOM 2086 C CA . ASP A 1 257 ? 3.006 -29.279 29.436 1.00 57.50 257 ASP A CA 1
ATOM 2087 C C . ASP A 1 257 ? 2.669 -27.864 28.928 1.00 57.50 257 ASP A C 1
ATOM 2089 O O . ASP A 1 257 ? 1.891 -27.129 29.538 1.00 57.50 257 ASP A O 1
ATOM 2093 N N . VAL A 1 258 ? 3.178 -27.494 27.746 1.00 60.47 258 VAL A N 1
ATOM 2094 C CA . VAL A 1 258 ? 2.889 -26.194 27.118 1.00 60.47 258 VAL A CA 1
ATOM 2095 C C . VAL A 1 258 ? 1.462 -26.152 26.561 1.00 60.47 258 VAL A C 1
ATOM 2097 O O . VAL A 1 258 ? 0.810 -25.107 26.590 1.00 60.47 258 VAL A O 1
ATOM 2100 N N . GLN A 1 259 ? 0.937 -27.269 26.053 1.00 53.72 259 GLN A N 1
ATOM 2101 C CA . GLN A 1 259 ? -0.447 -27.387 25.602 1.00 53.72 259 GLN A CA 1
ATOM 2102 C C . GLN A 1 259 ? -1.422 -27.449 26.766 1.00 53.72 259 GLN A C 1
ATOM 2104 O O . GLN A 1 259 ? -2.499 -26.898 26.616 1.00 53.72 259 GLN A O 1
ATOM 2109 N N . GLU A 1 260 ? -1.094 -28.054 27.902 1.00 58.66 260 GLU A N 1
ATOM 2110 C CA . GLU A 1 260 ? -1.953 -28.114 29.084 1.00 58.66 260 GLU A CA 1
ATOM 2111 C C . GLU A 1 260 ? -1.992 -26.754 29.773 1.00 58.66 260 GLU A C 1
ATOM 2113 O O . GLU A 1 260 ? -3.074 -26.288 30.120 1.00 58.66 260 GLU A O 1
ATOM 2118 N N . GLU A 1 261 ? -0.869 -26.029 29.821 1.00 63.19 261 GLU A N 1
ATOM 2119 C CA . GLU A 1 261 ? -0.850 -24.623 30.231 1.00 63.19 261 GLU A CA 1
ATOM 2120 C C . GLU A 1 261 ? -1.667 -23.746 29.263 1.00 63.19 261 GLU A C 1
ATOM 2122 O O . GLU A 1 261 ? -2.497 -22.941 29.690 1.00 63.19 261 GLU A O 1
ATOM 2127 N N . ASN A 1 262 ? -1.516 -23.930 27.946 1.00 53.78 262 ASN A N 1
ATOM 2128 C CA . ASN A 1 262 ? -2.297 -23.191 26.947 1.00 53.78 262 ASN A CA 1
ATOM 2129 C C . ASN A 1 262 ? -3.772 -23.623 26.878 1.00 53.78 262 ASN A C 1
ATOM 2131 O O . ASN A 1 262 ? -4.627 -22.818 26.511 1.00 53.78 262 ASN A O 1
ATOM 2135 N N . ARG A 1 263 ? -4.104 -24.866 27.237 1.00 51.53 263 ARG A N 1
ATOM 2136 C CA . ARG A 1 263 ? -5.467 -25.417 27.284 1.00 51.53 263 ARG A CA 1
ATOM 2137 C C . ARG A 1 263 ? -6.161 -25.003 28.570 1.00 51.53 263 ARG A C 1
ATOM 2139 O O . ARG A 1 263 ? -7.320 -24.623 28.501 1.00 51.53 263 ARG A O 1
ATOM 2146 N N . ALA A 1 264 ? -5.458 -24.960 29.698 1.00 56.75 264 ALA A N 1
ATOM 2147 C CA . ALA A 1 264 ? -5.924 -24.326 30.928 1.00 56.75 264 ALA A CA 1
ATOM 2148 C C . ALA A 1 264 ? -6.147 -22.818 30.725 1.00 56.75 264 ALA A C 1
ATOM 2150 O O . ALA A 1 264 ? -7.144 -22.291 31.203 1.00 56.75 264 ALA A O 1
ATOM 2151 N N . ARG A 1 265 ? -5.305 -22.138 29.929 1.00 55.72 265 ARG A N 1
ATOM 2152 C CA . ARG A 1 265 ? -5.522 -20.739 29.499 1.00 55.72 265 ARG A CA 1
ATOM 2153 C C . ARG A 1 265 ? -6.644 -20.566 28.464 1.00 55.72 265 ARG A C 1
ATOM 2155 O O . ARG A 1 265 ? -7.282 -19.524 28.446 1.00 55.72 265 ARG A O 1
ATOM 2162 N N . ARG A 1 266 ? -6.909 -21.555 27.600 1.00 48.47 266 ARG A N 1
ATOM 2163 C CA . ARG A 1 266 ? -8.070 -21.547 26.679 1.00 48.47 266 ARG A CA 1
ATOM 2164 C C . ARG A 1 266 ? -9.386 -21.876 27.385 1.00 48.47 266 ARG A C 1
ATOM 2166 O O . ARG A 1 266 ? -10.426 -21.383 26.964 1.00 48.47 266 ARG A O 1
ATOM 2173 N N . ASN A 1 267 ? -9.334 -22.721 28.414 1.00 44.03 267 ASN A N 1
ATOM 2174 C CA . ASN A 1 267 ? -10.484 -23.173 29.196 1.00 44.03 267 ASN A CA 1
ATOM 2175 C C . ASN A 1 267 ? -10.730 -22.316 30.443 1.00 44.03 267 ASN A C 1
ATOM 2177 O O . ASN A 1 267 ? -11.784 -22.458 31.062 1.00 44.03 267 ASN A O 1
ATOM 2181 N N . SER A 1 268 ? -9.813 -21.410 30.813 1.00 46.59 268 SER A N 1
ATOM 2182 C CA . SER A 1 268 ? -10.163 -20.270 31.655 1.00 46.59 268 SER A CA 1
ATOM 2183 C C . SER A 1 268 ? -11.121 -19.424 30.834 1.00 46.59 268 SER A C 1
ATOM 2185 O O . SER A 1 268 ? -10.694 -18.675 29.959 1.00 46.59 268 SER A O 1
ATOM 2187 N N . ILE A 1 269 ? -12.406 -19.686 31.062 1.00 43.44 269 ILE A N 1
ATOM 2188 C CA . ILE A 1 269 ? -13.580 -19.056 30.471 1.00 43.44 269 ILE A CA 1
ATOM 2189 C C . ILE A 1 269 ? -13.231 -17.620 30.112 1.00 43.44 269 ILE A C 1
ATOM 2191 O O . ILE A 1 269 ? -13.097 -16.773 30.989 1.00 43.44 269 ILE A O 1
ATOM 2195 N N . ASP A 1 270 ? -13.019 -17.384 28.822 1.00 43.56 270 ASP A N 1
ATOM 2196 C CA . ASP A 1 270 ? -12.929 -16.050 28.273 1.00 43.56 270 ASP A CA 1
ATOM 2197 C C . ASP A 1 270 ? -14.344 -15.458 28.361 1.00 43.56 270 ASP A C 1
ATOM 2199 O O . ASP A 1 270 ? -15.226 -15.897 27.616 1.00 43.56 270 ASP A O 1
ATOM 2203 N N . PRO A 1 271 ? -14.612 -14.491 29.260 1.00 44.84 271 PRO A N 1
ATOM 2204 C CA . PRO A 1 271 ? -15.931 -13.875 29.375 1.00 44.84 271 PRO A CA 1
ATOM 2205 C C . PRO A 1 271 ? -16.299 -13.044 28.131 1.00 44.84 271 PRO A C 1
ATOM 2207 O O . PRO A 1 271 ? -17.385 -12.471 28.080 1.00 44.84 271 PRO A O 1
ATOM 2210 N N . THR A 1 272 ? -15.418 -12.956 27.127 1.00 44.44 272 THR A N 1
ATOM 2211 C CA . THR A 1 272 ? -15.704 -12.343 25.823 1.00 44.44 272 THR A CA 1
ATOM 2212 C C . THR A 1 272 ? -16.118 -13.345 24.745 1.00 44.44 272 THR A C 1
ATOM 2214 O O . THR A 1 272 ? -16.525 -12.928 23.663 1.00 44.44 272 THR A O 1
ATOM 2217 N N . ARG A 1 273 ? -16.110 -14.652 25.045 1.00 40.25 273 ARG A N 1
ATOM 2218 C CA . ARG A 1 273 ? -16.554 -15.724 24.140 1.00 40.25 273 ARG A CA 1
ATOM 2219 C C . ARG A 1 273 ? -17.950 -16.251 24.477 1.00 40.25 273 ARG A C 1
ATOM 2221 O O . ARG A 1 273 ? -18.240 -17.428 24.284 1.00 40.25 273 ARG A O 1
ATOM 2228 N N . ASP A 1 274 ? -18.798 -15.363 24.982 1.00 38.62 274 ASP A N 1
ATOM 2229 C CA . ASP A 1 274 ? -20.236 -15.578 25.046 1.00 38.62 274 ASP A CA 1
ATOM 2230 C C . ASP A 1 274 ? -20.783 -15.648 23.604 1.00 38.62 274 ASP A C 1
ATOM 2232 O O . ASP A 1 274 ? -20.695 -14.648 22.883 1.00 38.62 274 ASP A O 1
ATOM 2236 N N . PRO A 1 275 ? -21.312 -16.797 23.140 1.00 40.75 275 PRO A N 1
ATOM 2237 C CA . PRO A 1 275 ? -21.917 -16.904 21.813 1.00 40.75 275 PRO A CA 1
ATOM 2238 C C . PRO A 1 275 ? -23.143 -15.986 21.646 1.00 40.75 275 PRO A C 1
ATOM 2240 O O . PRO A 1 275 ? -23.577 -15.762 20.513 1.00 40.75 275 PRO A O 1
ATOM 2243 N N . GLU A 1 276 ? -23.674 -15.420 22.737 1.00 35.72 276 GLU A N 1
ATOM 2244 C CA . GLU A 1 276 ? -24.768 -14.446 22.722 1.00 35.72 276 GLU A CA 1
ATOM 2245 C C . GLU A 1 276 ? -24.302 -12.984 22.647 1.00 35.72 276 GLU A C 1
ATOM 2247 O O . GLU A 1 276 ? -25.085 -12.120 22.248 1.00 35.72 276 GLU A O 1
ATOM 2252 N N . ARG A 1 277 ? -23.019 -12.669 22.892 1.00 37.25 277 ARG A N 1
ATOM 2253 C CA . ARG A 1 277 ? -22.458 -11.336 22.592 1.00 37.25 277 ARG A CA 1
ATOM 2254 C C . ARG A 1 277 ? -22.024 -11.254 21.137 1.00 37.25 277 ARG A C 1
ATOM 2256 O O . ARG A 1 277 ? -20.856 -11.046 20.807 1.00 37.25 277 ARG A O 1
ATOM 2263 N N . ARG A 1 278 ? -23.009 -11.378 20.251 1.00 36.06 278 ARG A N 1
ATOM 2264 C CA . ARG A 1 278 ? -22.872 -10.947 18.863 1.00 36.06 278 ARG A CA 1
ATOM 2265 C C . ARG A 1 278 ? -22.431 -9.486 18.876 1.00 36.06 278 ARG A C 1
ATOM 2267 O O . ARG A 1 278 ? -23.077 -8.629 19.478 1.00 36.06 278 ARG A O 1
ATOM 2274 N N . SER A 1 279 ? -21.311 -9.199 18.217 1.00 37.53 279 SER A N 1
ATOM 2275 C CA . SER A 1 279 ? -21.082 -7.859 17.695 1.00 37.53 279 SER A CA 1
ATOM 2276 C C . SER A 1 279 ? -22.349 -7.426 16.965 1.00 37.53 279 SER A C 1
ATOM 2278 O O . SER A 1 279 ? -22.960 -8.240 16.274 1.00 37.53 279 SER A O 1
ATOM 2280 N N . ILE A 1 280 ? -22.717 -6.152 17.086 1.00 35.34 280 ILE A N 1
ATOM 2281 C CA . ILE A 1 280 ? -23.888 -5.517 16.444 1.00 35.34 280 ILE A CA 1
ATOM 2282 C C . ILE A 1 280 ? -23.676 -5.369 14.913 1.00 35.34 280 ILE A C 1
ATOM 2284 O O . ILE A 1 280 ? -24.048 -4.384 14.291 1.00 35.34 280 ILE A O 1
ATOM 2288 N N . LEU A 1 281 ? -22.920 -6.313 14.359 1.00 34.56 281 LEU A N 1
ATOM 2289 C CA . LEU A 1 281 ? -22.575 -6.586 12.981 1.00 34.56 281 LEU A CA 1
ATOM 2290 C C . LEU A 1 281 ? -22.342 -8.110 12.948 1.00 34.56 281 LEU A C 1
ATOM 2292 O O . LEU A 1 281 ? -21.289 -8.559 13.424 1.00 34.56 281 LEU A O 1
ATOM 2296 N N . PRO A 1 282 ? -23.277 -8.941 12.456 1.00 31.86 282 PRO A N 1
ATOM 2297 C CA . PRO A 1 282 ? -23.025 -10.328 12.136 1.00 31.86 282 PRO A CA 1
ATOM 2298 C C . PRO A 1 282 ? -22.146 -10.305 10.902 1.00 31.86 282 PRO A C 1
ATOM 2300 O O . PRO A 1 282 ? -22.588 -10.297 9.755 1.00 31.86 282 PRO A O 1
ATOM 2303 N N . VAL A 1 283 ? -20.850 -10.247 11.156 1.00 38.50 283 VAL A N 1
ATOM 2304 C CA . VAL A 1 283 ? -19.889 -10.534 10.124 1.00 38.50 283 VAL A CA 1
ATOM 2305 C C . VAL A 1 283 ? -19.146 -11.772 10.550 1.00 38.50 283 VAL A C 1
ATOM 2307 O O . VAL A 1 283 ? -18.135 -11.718 11.243 1.00 38.50 283 VAL A O 1
ATOM 2310 N N . GLU A 1 284 ? -19.623 -12.898 10.037 1.00 34.53 284 GLU A N 1
ATOM 2311 C CA . GLU A 1 284 ? -18.798 -14.064 9.749 1.00 34.53 284 GLU A CA 1
ATOM 2312 C C . GLU A 1 284 ? -17.769 -13.678 8.655 1.00 34.53 284 GLU A C 1
ATOM 2314 O O . GLU A 1 284 ? -17.700 -14.239 7.569 1.00 34.53 284 GLU A O 1
ATOM 2319 N N . ARG A 1 285 ? -16.992 -12.610 8.889 1.00 39.88 285 ARG A N 1
ATOM 2320 C CA . ARG A 1 285 ? -15.847 -12.222 8.072 1.00 39.88 285 ARG A CA 1
ATOM 2321 C C . ARG A 1 285 ? -14.663 -12.911 8.713 1.00 39.88 285 ARG A C 1
ATOM 2323 O O . ARG A 1 285 ? -14.096 -12.419 9.688 1.00 39.88 285 ARG A O 1
ATOM 2330 N N . THR A 1 286 ? -14.204 -13.991 8.095 1.00 36.50 286 THR A N 1
ATOM 2331 C CA . THR A 1 286 ? -12.765 -14.244 8.029 1.00 36.50 286 THR A CA 1
ATOM 2332 C C . THR A 1 286 ? -12.123 -12.990 7.440 1.00 36.50 286 THR A C 1
ATOM 2334 O O . THR A 1 286 ? -12.105 -12.772 6.232 1.00 36.50 286 THR A O 1
ATOM 2337 N N . SER A 1 287 ? -11.700 -12.102 8.337 1.00 38.59 287 SER A N 1
ATOM 2338 C CA . SER A 1 287 ? -11.114 -10.790 8.089 1.00 38.59 287 SER A CA 1
ATOM 2339 C C . SER A 1 287 ? -9.728 -10.934 7.450 1.00 38.59 287 SER A C 1
ATOM 2341 O O . SER A 1 287 ? -8.711 -10.558 8.026 1.00 38.59 287 SER A O 1
ATOM 2343 N N . MET A 1 288 ? -9.664 -11.458 6.230 1.00 36.75 288 MET A N 1
ATOM 2344 C CA . MET A 1 288 ? -8.547 -11.180 5.336 1.00 36.75 288 MET A CA 1
ATOM 2345 C C . MET A 1 288 ? -8.876 -9.903 4.573 1.00 36.75 288 MET A C 1
ATOM 2347 O O . MET A 1 288 ? -9.200 -9.917 3.391 1.00 36.75 288 MET A O 1
ATOM 2351 N N . ARG A 1 289 ? -8.785 -8.765 5.268 1.00 53.28 289 ARG A N 1
ATOM 2352 C CA . ARG A 1 289 ? -8.616 -7.467 4.608 1.00 53.28 289 ARG A CA 1
ATOM 2353 C C . ARG A 1 289 ? -7.189 -7.402 4.062 1.00 53.28 289 ARG A C 1
ATOM 2355 O O . ARG A 1 289 ? -6.342 -6.710 4.612 1.00 53.28 289 ARG A O 1
ATOM 2362 N N . MET A 1 290 ? -6.914 -8.177 3.015 1.00 49.19 290 MET A N 1
ATOM 2363 C CA . MET A 1 290 ? -5.565 -8.357 2.467 1.00 49.19 290 MET A CA 1
ATOM 2364 C C . MET A 1 290 ? -5.005 -7.053 1.865 1.00 49.19 290 MET A C 1
ATOM 2366 O O . MET A 1 290 ? -3.795 -6.886 1.796 1.00 49.19 290 MET A O 1
ATOM 2370 N N . PHE A 1 291 ? -5.887 -6.111 1.500 1.00 43.75 291 PHE A N 1
ATOM 2371 C CA . PHE A 1 291 ? -5.539 -4.843 0.842 1.00 43.75 291 PHE A CA 1
ATOM 2372 C C . PHE A 1 291 ? -5.892 -3.581 1.642 1.00 43.75 291 PHE A C 1
ATOM 2374 O O . PHE A 1 291 ? -5.652 -2.473 1.164 1.00 43.75 291 PHE A O 1
ATOM 2381 N N . ALA A 1 292 ? -6.468 -3.722 2.841 1.00 43.22 292 A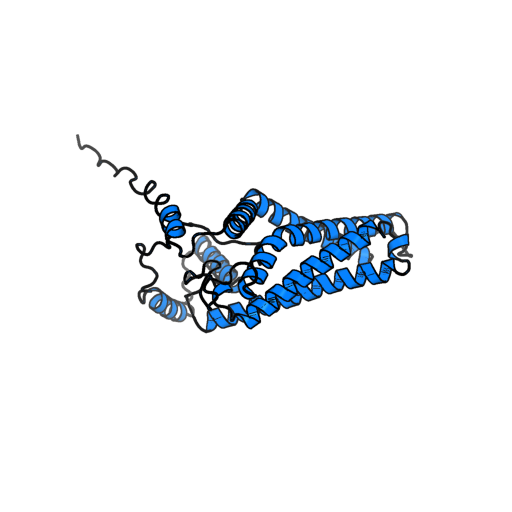LA A N 1
ATOM 2382 C CA . ALA A 1 292 ? -6.821 -2.567 3.672 1.00 43.22 292 ALA A CA 1
ATOM 2383 C C . ALA A 1 292 ? -5.700 -2.155 4.640 1.00 43.22 292 ALA A C 1
ATOM 2385 O O . ALA A 1 292 ? -5.952 -1.342 5.518 1.00 43.22 292 ALA A O 1
ATOM 2386 N N . MET A 1 293 ? -4.491 -2.710 4.520 1.00 42.12 293 MET A N 1
ATOM 2387 C CA . MET A 1 293 ? -3.314 -2.280 5.285 1.00 42.12 293 MET A CA 1
ATOM 2388 C C . MET A 1 293 ? -2.179 -1.941 4.320 1.00 42.12 293 MET A C 1
ATOM 2390 O O . MET A 1 293 ? -1.805 -2.828 3.528 1.00 42.12 293 MET A O 1
#

Solvent-accessible surface area (backbone atoms only — not comparable to full-atom values): 16875 Å² total; per-residue (Å²): 139,81,81,78,84,82,76,83,78,83,81,72,72,76,74,66,73,65,58,46,68,62,55,54,70,65,38,85,74,61,80,48,72,67,55,53,51,51,50,52,51,52,53,58,58,66,33,68,68,49,52,52,50,48,54,51,47,53,53,50,46,52,53,45,50,52,52,44,48,34,60,72,76,55,75,51,92,83,51,80,94,53,73,89,43,72,74,52,47,50,52,49,42,51,38,52,53,51,47,45,52,52,54,36,51,53,34,60,71,29,40,65,56,46,52,50,52,47,31,48,77,72,33,74,76,43,73,86,42,47,79,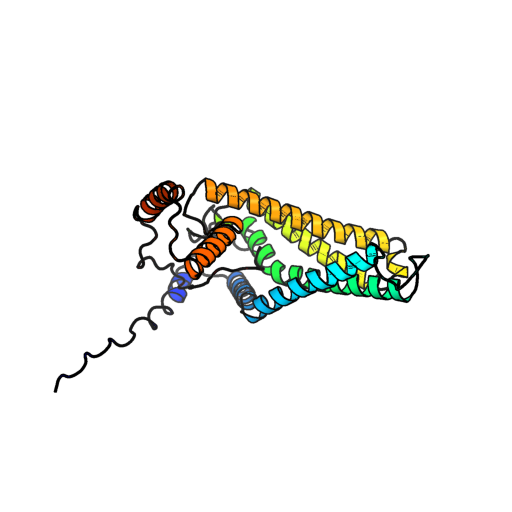49,72,29,21,43,95,74,35,48,80,51,81,59,56,60,75,38,55,43,55,63,74,58,49,50,53,35,38,52,27,47,48,48,16,34,53,25,34,50,51,25,46,53,44,44,64,76,29,63,46,61,68,48,30,70,34,88,62,34,40,58,51,45,49,50,23,46,51,50,18,52,52,25,40,50,53,25,51,53,50,50,53,50,53,50,51,52,50,42,70,77,39,73,84,55,44,76,78,51,76,69,53,46,53,49,50,54,50,52,54,50,45,42,74,75,67,43,88,72,77,51,77,81,49,45,63,58,46,49,54,51,44,53,60,65,63,48,74,54,87,82,70,46,89,82,68,63,58,79,57,80,63,95,58,84,79,73,64,80,60,76,112

Secondary structure (DSSP, 8-state):
-PPPPPPPP--SSSTTSSSHHHHHTT-SSPPPHHHHHHHHHHHHHTSHHHHHHHHHHHHHHHHHHHHHHHHHHT-STTSSS-S--HHHHHHHHHHHHHHHHHHHHHHHHHHHHHHHHHHHHTTSS-TTS---TTB-TTS-B-SS-HHHHS-HHHHHHHHHHHHHHHHHHHHHHHHHHHS-SHHHHHSTTHHHHHHHHHHHHHHHHHHHHHHHHHHHHHHHHHSTTTSPPPHHHHHHHHHHHHHHHHH-----HHHHHHHHHHHHHHHS--TT--TT---SS--------TT--

Mean predicted aligned error: 11.11 Å

Organism: Fistulifera solaris (NCBI:txid1519565)

InterPro domains:
  IPR021369 Protein of unknown function DUF2985 [PF11204] (51-123)